Protein AF-A0A940D2N7-F1 (afdb_monomer_lite)

pLDDT: mean 84.82, std 18.67, range [30.33, 98.62]

Secondary structure (DSSP, 8-state):
-HHHHHHHHHHHHHHHHHH-S-----EE-S-S-EEEEEE--SSTTS-TTPPEEEETTTEEEEEE--BTTBPPPPEEEEEEEETT---EEEE-SS-BSBPPPB-----SSEEEEEEEEEEETT--EEEEEEEEEEEPPPSEEEE-TTS-EEEEE-SSTT--SSEEEEE------TTS--HHHHHHHHHHHHHHHHHHTT-EEEEEE-S-TTS-HHHHHHHHHHHHHHHHHHSSSSPPEEEEEETHHHHHHHHHHHHHHHTT---SEEEEEEES--

Sequence (274 aa):
MKRKFLLFFICLLSVFKSLLFSQGGWKEAENANSYQYLYIGVGNFYNPRRTVYIRLGQEQFIFHTYDQYTPTMIFLRAEIRYDGENWQVICKNGRYVATPPVTPPWTQTGQYEMDLKIWDEAGNIKVHTFPVIVIPPANKRYVDDNGNSMLLWSSEENLLDFPFILVAGFDPDIFNSSDHEFYYFVGKGLIDKIHSVGGDVLIYDYADGAIDIAENAQYVKNAVNYINSIKIGNTRIILGGVSMGGVVCRYALAEAEAQGNPLNVSHFVSLDSP

Foldseek 3Di:
DVVVVVVVVVVVVVVVVVVPPDCQAKDWDPAQADEFEAEDEDDDVRDLEPAAFEEAPRYWYKYADDDPVDPQFWFAWKWKDKQPDDTDTQHHRDTDRMTDTHDDPDRDFDWIKMKMWTATPVRDIDIRIHTYGYDHHFLTKIAGPLGKIKTKDFLDRPAFAAAEEEEEAADQCLRGCPPNRVCCVVCVVVCVVCSVVRHMYMYIDDNGSPDDLQVLLVVVLSVLVNSCVPHDDLHFYEYEYEASGLVSPVSNQVVCVVVVRGGRHDYYHYHNYD

Structure (mmCIF, N/CA/C/O backbone):
data_AF-A0A940D2N7-F1
#
_entry.id   AF-A0A940D2N7-F1
#
loop_
_atom_site.group_PDB
_atom_site.id
_atom_site.type_symbol
_atom_site.label_atom_id
_atom_site.label_alt_id
_atom_site.label_comp_id
_atom_site.label_asym_id
_atom_site.label_entity_id
_atom_site.label_seq_id
_atom_site.pdbx_PDB_ins_code
_atom_site.Cartn_x
_atom_site.Cartn_y
_atom_site.Cartn_z
_atom_site.occupancy
_atom_site.B_iso_or_equiv
_atom_site.auth_seq_id
_atom_site.auth_comp_id
_atom_site.auth_asym_id
_atom_site.auth_atom_id
_atom_site.pdbx_PDB_model_num
ATOM 1 N N . MET A 1 1 ? 24.123 15.042 45.251 1.00 46.53 1 MET A N 1
ATOM 2 C CA . MET A 1 1 ? 23.228 16.072 44.668 1.00 46.53 1 MET A CA 1
ATOM 3 C C . MET A 1 1 ? 23.162 16.059 43.133 1.00 46.53 1 MET A C 1
ATOM 5 O O . MET A 1 1 ? 22.075 16.224 42.607 1.00 46.53 1 MET A O 1
ATOM 9 N N . LYS A 1 2 ? 24.253 15.775 42.397 1.00 40.22 2 LYS A N 1
ATOM 10 C CA . LYS A 1 2 ? 24.281 15.833 40.914 1.00 40.22 2 LYS A CA 1
ATOM 11 C C . LYS A 1 2 ? 23.546 14.706 40.148 1.00 40.22 2 LYS A C 1
ATOM 13 O O . LYS A 1 2 ? 23.154 14.921 39.012 1.00 40.22 2 LYS A O 1
ATOM 18 N N . ARG A 1 3 ? 23.293 13.534 40.755 1.00 35.59 3 ARG A N 1
ATOM 19 C CA . ARG A 1 3 ? 22.588 12.407 40.089 1.00 35.59 3 ARG A CA 1
ATOM 20 C C . ARG A 1 3 ? 21.057 12.541 40.024 1.00 35.59 3 ARG A C 1
ATOM 22 O O . ARG A 1 3 ? 20.454 11.971 39.128 1.00 35.59 3 ARG A O 1
ATOM 29 N N . LYS A 1 4 ? 20.428 13.308 40.927 1.00 37.12 4 LYS A N 1
ATOM 30 C CA . LYS A 1 4 ? 18.963 13.518 40.918 1.00 37.12 4 LYS A CA 1
ATOM 31 C C . LYS A 1 4 ? 18.514 14.560 39.884 1.00 37.12 4 LYS A C 1
ATOM 33 O O . LYS A 1 4 ? 17.424 14.434 39.347 1.00 37.12 4 LYS A O 1
ATOM 38 N N . PHE A 1 5 ? 19.374 15.527 39.551 1.00 36.00 5 PHE A N 1
ATOM 39 C CA . PHE A 1 5 ? 19.105 16.519 38.501 1.00 36.00 5 PHE A CA 1
ATOM 40 C C . PHE A 1 5 ? 19.161 15.920 37.088 1.00 36.00 5 PHE A C 1
ATOM 42 O O . PHE A 1 5 ? 18.390 16.326 36.228 1.00 36.00 5 PHE A O 1
ATOM 49 N N . LEU A 1 6 ? 20.020 14.918 36.862 1.00 35.25 6 LEU A N 1
ATOM 50 C CA . LEU A 1 6 ? 20.155 14.269 35.556 1.00 35.25 6 LEU A CA 1
ATOM 51 C C . LEU A 1 6 ? 18.932 13.401 35.207 1.00 35.25 6 LEU A C 1
ATOM 53 O O . LEU A 1 6 ? 18.471 13.443 34.074 1.00 35.25 6 LEU A O 1
ATOM 57 N N . LEU A 1 7 ? 18.349 12.685 36.181 1.00 37.50 7 LEU A N 1
ATOM 58 C CA . LEU A 1 7 ? 17.100 11.936 35.962 1.00 37.50 7 LEU A CA 1
ATOM 59 C C . LEU A 1 7 ? 15.902 12.859 35.694 1.00 37.50 7 LEU A C 1
ATOM 61 O O . LEU A 1 7 ? 15.057 12.533 34.868 1.00 37.50 7 LEU A O 1
ATOM 65 N N . PHE A 1 8 ? 15.842 14.021 36.351 1.00 37.41 8 PHE A N 1
ATOM 66 C CA . PHE A 1 8 ? 14.767 14.992 36.128 1.00 37.41 8 PHE A CA 1
ATOM 67 C C . PHE A 1 8 ? 14.852 15.628 34.731 1.00 37.41 8 PHE A C 1
ATOM 69 O O . PHE A 1 8 ? 13.827 15.856 34.097 1.00 37.41 8 PHE A O 1
ATOM 76 N N . PHE A 1 9 ? 16.069 15.848 34.220 1.00 32.12 9 PHE A N 1
ATOM 77 C CA . PHE A 1 9 ? 16.296 16.360 32.864 1.00 32.12 9 PHE A CA 1
ATOM 78 C C . PHE A 1 9 ? 15.981 15.320 31.779 1.00 32.12 9 PHE A C 1
ATOM 80 O O . PHE A 1 9 ? 15.435 15.678 30.741 1.00 32.12 9 PHE A O 1
ATOM 87 N N . ILE A 1 10 ? 16.264 14.035 32.027 1.00 41.19 10 ILE A N 1
ATOM 88 C CA . ILE A 1 10 ? 15.923 12.940 31.102 1.00 41.19 10 ILE A CA 1
ATOM 89 C C . ILE A 1 10 ? 14.400 12.733 31.034 1.00 41.19 10 ILE A C 1
ATOM 91 O O . ILE A 1 10 ? 13.873 12.577 29.936 1.00 41.19 10 ILE A O 1
ATOM 95 N N . CYS A 1 11 ? 13.682 12.829 32.162 1.00 37.44 11 CYS A N 1
ATOM 96 C CA . CYS A 1 11 ? 12.213 12.819 32.160 1.00 37.44 11 CYS A CA 1
ATOM 97 C C . CYS A 1 11 ? 11.604 14.069 31.505 1.00 37.44 11 CYS A C 1
ATOM 99 O O . CYS A 1 11 ? 10.581 13.963 30.841 1.00 37.44 11 CYS A O 1
ATOM 101 N N . LEU A 1 12 ? 12.207 15.256 31.652 1.00 31.34 12 LEU A N 1
ATOM 102 C CA . LEU A 1 12 ? 11.713 16.441 30.940 1.00 31.34 12 LEU A CA 1
ATOM 103 C C . LEU A 1 12 ? 11.961 16.344 29.430 1.00 31.34 12 LEU A C 1
ATOM 105 O O . LEU A 1 12 ? 11.108 16.761 28.660 1.00 31.34 12 LEU A O 1
ATOM 109 N N . LEU A 1 13 ? 13.091 15.777 28.997 1.00 32.19 13 LEU A N 1
ATOM 110 C CA . LEU A 1 13 ? 13.399 15.565 27.579 1.00 32.19 13 LEU A CA 1
ATOM 111 C C . LEU A 1 13 ? 12.493 14.510 26.932 1.00 32.19 13 LEU A C 1
ATOM 113 O O . LEU A 1 13 ? 12.129 14.689 25.774 1.00 32.19 13 LEU A O 1
ATOM 117 N N . SER A 1 14 ? 12.087 13.456 27.650 1.00 35.62 14 SER A N 1
ATOM 118 C CA . SER A 1 14 ? 11.105 12.488 27.136 1.00 35.62 14 SER A CA 1
ATOM 119 C C . SER A 1 14 ? 9.696 13.083 27.042 1.00 35.62 14 SER A C 1
ATOM 121 O O . SER A 1 14 ? 9.011 12.848 26.051 1.00 35.62 14 SER A O 1
ATOM 123 N N . VAL A 1 15 ? 9.300 13.923 28.007 1.00 36.66 15 VAL A N 1
ATOM 124 C CA . VAL A 1 15 ? 8.023 14.662 27.983 1.00 36.66 15 VAL A CA 1
ATOM 125 C C . VAL A 1 15 ? 8.025 15.778 26.926 1.00 36.66 15 VAL A C 1
ATOM 127 O O . VAL A 1 15 ? 6.994 16.061 26.329 1.00 36.66 15 VAL A O 1
ATOM 130 N N . PHE A 1 16 ? 9.175 16.390 26.624 1.00 30.33 16 PHE A N 1
ATOM 131 C CA . PHE A 1 16 ? 9.283 17.365 25.532 1.00 30.33 16 PHE A CA 1
ATOM 132 C C . PHE A 1 16 ? 9.379 16.713 24.146 1.00 30.33 16 PHE A C 1
ATOM 134 O O . PHE A 1 16 ? 8.891 17.301 23.186 1.00 30.33 16 PHE A O 1
ATOM 141 N N . LYS A 1 17 ? 9.936 15.499 24.018 1.00 34.00 17 LYS A N 1
ATOM 142 C CA . LYS A 1 17 ? 9.901 14.739 22.755 1.00 34.00 17 LYS A CA 1
ATOM 143 C C . LYS A 1 17 ? 8.478 14.306 22.390 1.00 34.00 17 LYS A C 1
ATOM 145 O O . LYS A 1 17 ? 8.125 14.372 21.220 1.00 34.00 17 LYS A O 1
ATOM 150 N N . SER A 1 18 ? 7.645 13.953 23.373 1.00 38.72 18 SER A N 1
ATOM 151 C CA . SER A 1 18 ? 6.223 13.661 23.132 1.00 38.72 18 SER A CA 1
ATOM 152 C C . SER A 1 18 ? 5.379 14.909 22.831 1.00 38.72 18 SER A C 1
ATOM 154 O O . SER A 1 18 ? 4.322 14.785 22.224 1.00 38.72 18 SER A O 1
ATOM 156 N N . LEU A 1 19 ? 5.853 16.109 23.191 1.00 32.69 19 LEU A N 1
ATOM 157 C CA . LEU A 1 19 ? 5.220 17.399 22.868 1.00 32.69 19 LEU A CA 1
ATOM 158 C C . LEU A 1 19 ? 5.716 18.034 21.552 1.00 32.69 19 LEU A C 1
ATOM 160 O O . LEU A 1 19 ? 5.149 19.034 21.119 1.00 32.69 19 LEU A O 1
ATOM 164 N N . LEU A 1 20 ? 6.762 17.483 20.922 1.00 32.56 20 LEU A N 1
ATOM 165 C CA . LEU A 1 20 ? 7.382 18.016 19.697 1.00 32.56 20 LEU A CA 1
ATOM 166 C C . LEU A 1 20 ? 7.205 17.126 18.460 1.00 32.56 20 LEU A C 1
ATOM 168 O O . LEU A 1 20 ? 7.706 17.482 17.393 1.00 32.56 20 LEU A O 1
ATOM 172 N N . PHE A 1 21 ? 6.431 16.040 18.549 1.00 40.53 21 PHE A N 1
ATOM 173 C CA . PHE A 1 21 ? 5.753 15.549 17.354 1.00 40.53 21 PHE A CA 1
ATOM 174 C C . PHE A 1 21 ? 4.733 16.614 16.962 1.00 40.53 21 PHE A C 1
ATOM 176 O O . PHE A 1 21 ? 3.653 16.720 17.542 1.00 40.53 21 PHE A O 1
ATOM 183 N N . SER A 1 22 ? 5.134 17.459 16.011 1.00 38.91 22 SER A N 1
ATOM 184 C CA . SER A 1 22 ? 4.223 18.232 15.177 1.00 38.91 22 SER A CA 1
ATOM 185 C C . SER A 1 22 ? 2.967 17.395 14.937 1.00 38.91 22 SER A C 1
ATOM 187 O O . SER A 1 22 ? 3.084 16.239 14.529 1.00 38.91 22 SER A O 1
ATOM 189 N N . GLN A 1 23 ? 1.787 17.959 15.203 1.00 43.06 23 GLN A N 1
ATOM 190 C CA . GLN A 1 23 ? 0.507 17.423 14.740 1.00 43.06 23 GLN A CA 1
ATOM 191 C C . GLN A 1 23 ? 0.472 17.483 13.202 1.00 43.06 23 GLN A C 1
ATOM 193 O O . GLN A 1 23 ? -0.298 18.239 12.617 1.00 43.06 23 GLN A O 1
ATOM 198 N N . GLY A 1 24 ? 1.360 16.731 12.549 1.00 49.56 24 GLY A N 1
ATOM 199 C CA . GLY A 1 24 ? 1.296 16.423 11.136 1.00 49.56 24 GLY A CA 1
ATOM 200 C C . GLY A 1 24 ? 0.073 15.549 10.961 1.00 49.56 24 GLY A C 1
ATOM 201 O O . GLY A 1 24 ? 0.065 14.376 11.339 1.00 49.56 24 GLY A O 1
ATOM 202 N N . GLY A 1 25 ? -1.019 16.194 10.570 1.00 79.75 25 GLY A N 1
ATOM 203 C CA . GLY A 1 25 ? -2.325 15.575 10.515 1.00 79.75 25 GLY A CA 1
ATOM 204 C C . GLY A 1 25 ? -2.373 14.616 9.343 1.00 79.75 25 GLY A C 1
ATOM 205 O O . GLY A 1 25 ? -2.057 14.989 8.215 1.00 79.75 25 GLY A O 1
ATOM 206 N N . TRP A 1 26 ? -2.826 13.394 9.603 1.00 93.50 26 TRP A N 1
ATOM 207 C CA . TRP A 1 26 ? -3.362 12.560 8.540 1.00 93.50 26 TRP A CA 1
ATOM 208 C C . TRP A 1 26 ? -4.381 13.362 7.721 1.00 93.50 26 TRP A C 1
ATOM 210 O O . TRP A 1 26 ? -5.165 14.145 8.268 1.00 93.50 26 TRP A O 1
ATOM 220 N N . LYS A 1 27 ? -4.359 13.175 6.405 1.00 94.50 27 LYS A N 1
ATOM 221 C CA . LYS A 1 27 ? -5.265 13.832 5.461 1.00 94.50 27 LYS A CA 1
ATOM 222 C C . LYS A 1 27 ? -5.630 12.893 4.323 1.00 94.50 27 LYS A C 1
ATOM 224 O O . LYS A 1 27 ? -4.876 11.980 3.991 1.00 94.50 27 LYS A O 1
ATOM 229 N N . GLU A 1 28 ? -6.778 13.144 3.710 1.00 94.44 28 GLU A N 1
ATOM 230 C CA . GLU A 1 28 ? -7.173 12.496 2.462 1.00 94.44 28 GLU A CA 1
ATOM 231 C C . GLU A 1 28 ? -6.311 13.055 1.323 1.00 94.44 28 GLU A C 1
ATOM 233 O O . GLU A 1 28 ? -6.127 14.269 1.209 1.00 94.44 28 GLU A O 1
ATOM 238 N N . ALA A 1 29 ? -5.736 12.168 0.513 1.00 91.44 29 ALA A N 1
ATOM 239 C CA . ALA A 1 29 ? -5.029 12.545 -0.703 1.00 91.44 29 ALA A CA 1
ATOM 240 C C . ALA A 1 29 ? -6.037 12.930 -1.798 1.00 91.44 29 ALA A C 1
ATOM 242 O O . ALA A 1 29 ? -7.148 12.408 -1.833 1.00 91.44 29 ALA A O 1
ATOM 243 N N . GLU A 1 30 ? -5.640 13.806 -2.728 1.00 86.75 30 GLU A N 1
ATOM 244 C CA . GLU A 1 30 ? -6.515 14.261 -3.828 1.00 86.75 30 GLU A CA 1
ATOM 245 C C . GLU A 1 30 ? -7.059 13.111 -4.683 1.00 86.75 30 GLU A C 1
ATOM 247 O O . GLU A 1 30 ? -8.140 13.200 -5.261 1.00 86.75 30 GLU A O 1
ATOM 252 N N . ASN A 1 31 ? -6.285 12.035 -4.790 1.00 85.31 31 ASN A N 1
ATOM 253 C CA . ASN A 1 31 ? -6.672 10.807 -5.452 1.00 85.31 31 ASN A CA 1
ATOM 254 C C . ASN A 1 31 ? -5.957 9.622 -4.797 1.00 85.31 31 ASN A C 1
ATOM 256 O O . ASN A 1 31 ? -5.004 9.775 -4.027 1.00 85.31 31 ASN A O 1
ATOM 260 N N . ALA A 1 32 ? -6.421 8.423 -5.134 1.00 85.00 32 ALA A N 1
ATOM 261 C CA . ALA A 1 32 ? -5.792 7.189 -4.697 1.00 85.00 32 ALA A CA 1
ATOM 262 C C . ALA A 1 32 ? -4.609 6.768 -5.587 1.00 85.00 32 ALA A C 1
ATOM 264 O O . ALA A 1 32 ? -4.040 5.704 -5.345 1.00 85.00 32 ALA A O 1
ATOM 265 N N . ASN A 1 33 ? -4.228 7.561 -6.596 1.00 85.38 33 ASN A N 1
ATOM 266 C CA . ASN A 1 33 ? -3.212 7.144 -7.551 1.00 85.38 33 ASN A CA 1
ATOM 267 C C . ASN A 1 33 ? -1.817 7.146 -6.918 1.00 85.38 33 ASN A C 1
ATOM 269 O O . ASN A 1 33 ? -1.492 7.991 -6.078 1.00 85.38 33 ASN A O 1
ATOM 273 N N . SER A 1 34 ? -0.976 6.210 -7.346 1.00 84.06 34 SER A N 1
ATOM 274 C CA . SER A 1 34 ? 0.416 6.113 -6.908 1.00 84.06 34 SER A CA 1
ATOM 275 C C . SER A 1 34 ? 1.345 5.675 -8.038 1.00 84.06 34 SER A C 1
ATOM 277 O O . SER A 1 34 ? 0.923 5.238 -9.112 1.00 84.06 34 SER A O 1
ATOM 279 N N . TYR A 1 35 ? 2.643 5.829 -7.791 1.00 85.69 35 TYR A N 1
ATOM 280 C CA . TYR A 1 35 ? 3.683 5.261 -8.634 1.00 85.69 35 TYR A CA 1
ATOM 281 C C . TYR A 1 35 ? 4.156 3.950 -8.020 1.00 85.69 35 TYR A C 1
ATOM 283 O O . TYR A 1 35 ? 4.497 3.920 -6.839 1.00 85.69 35 TYR A O 1
ATOM 291 N N . GLN A 1 36 ? 4.221 2.904 -8.837 1.00 84.88 36 GLN A N 1
ATOM 292 C CA . GLN A 1 36 ? 4.921 1.670 -8.509 1.00 84.88 36 GLN A CA 1
ATOM 293 C C . GLN A 1 36 ? 6.341 1.769 -9.044 1.00 84.88 36 GLN A C 1
ATOM 295 O O . GLN A 1 36 ? 6.571 1.772 -10.260 1.00 84.88 36 GLN A O 1
ATOM 300 N N . TYR A 1 37 ? 7.292 1.875 -8.125 1.00 83.25 37 TYR A N 1
ATOM 301 C CA . TYR A 1 37 ? 8.705 1.874 -8.460 1.00 83.25 37 TYR A CA 1
ATOM 302 C C . TYR A 1 37 ? 9.192 0.431 -8.537 1.00 83.25 37 TYR A C 1
ATOM 304 O O . TYR A 1 37 ? 9.112 -0.317 -7.570 1.00 83.25 37 TYR A O 1
ATOM 312 N N . LEU A 1 38 ? 9.677 0.040 -9.713 1.00 83.88 38 LEU A N 1
ATOM 313 C CA . LEU A 1 38 ? 10.166 -1.305 -9.990 1.00 83.88 38 LEU A CA 1
ATOM 314 C C . LEU A 1 38 ? 11.671 -1.250 -10.192 1.00 83.88 38 LEU A C 1
ATOM 316 O O . LEU A 1 38 ? 12.164 -0.749 -11.208 1.00 83.88 38 LEU A O 1
ATOM 320 N N . TYR A 1 39 ? 12.406 -1.756 -9.211 1.00 80.19 39 TYR A N 1
ATOM 321 C CA . TYR A 1 39 ? 13.852 -1.630 -9.201 1.00 80.19 39 TYR A CA 1
ATOM 322 C C . TYR A 1 39 ? 14.501 -2.751 -10.019 1.00 80.19 39 TYR A C 1
ATOM 324 O O . TYR A 1 39 ? 14.236 -3.939 -9.834 1.00 80.19 39 TYR A O 1
ATOM 332 N N . ILE A 1 40 ? 15.355 -2.358 -10.963 1.00 77.62 40 ILE A N 1
ATOM 333 C CA . ILE A 1 40 ? 15.968 -3.207 -11.986 1.00 77.62 40 ILE A CA 1
ATOM 334 C C . ILE A 1 40 ? 17.488 -3.023 -11.999 1.00 77.62 40 ILE A C 1
ATOM 336 O O . ILE A 1 40 ? 17.999 -1.960 -12.331 1.00 77.62 40 ILE A O 1
ATOM 340 N N . GLY A 1 41 ? 18.264 -4.065 -11.716 1.00 66.69 41 GLY A N 1
ATOM 341 C CA . GLY A 1 41 ? 19.721 -3.922 -11.706 1.00 66.69 41 GLY A CA 1
ATOM 342 C C . GLY A 1 41 ? 20.492 -5.217 -11.882 1.00 66.69 41 GLY A C 1
ATOM 343 O O . GLY A 1 41 ? 20.034 -6.167 -12.519 1.00 66.69 41 GLY A O 1
ATOM 344 N N . VAL A 1 42 ? 21.738 -5.211 -11.406 1.00 52.69 42 VAL A N 1
ATOM 345 C CA . VAL A 1 42 ? 22.709 -6.296 -11.595 1.00 52.69 42 VAL A CA 1
ATOM 346 C C . VAL A 1 42 ? 23.001 -6.944 -10.241 1.00 52.69 42 VAL A C 1
ATOM 348 O O . VAL A 1 42 ? 23.510 -6.276 -9.349 1.00 52.69 42 VAL A O 1
ATOM 351 N N . GLY A 1 43 ? 22.704 -8.239 -10.084 1.00 51.31 43 GLY A N 1
ATOM 352 C CA . GLY A 1 43 ? 23.015 -9.013 -8.872 1.00 51.31 43 GLY A CA 1
ATOM 353 C C . GLY A 1 43 ? 21.831 -9.802 -8.296 1.00 51.31 43 GLY A C 1
ATOM 354 O O . GLY A 1 43 ? 20.704 -9.666 -8.757 1.00 51.31 43 GLY A O 1
ATOM 355 N N . ASN A 1 44 ? 22.107 -10.627 -7.276 1.00 41.38 44 ASN A N 1
ATOM 356 C CA . ASN A 1 44 ? 21.146 -11.542 -6.629 1.00 41.38 44 ASN A CA 1
ATOM 357 C C . ASN A 1 44 ? 20.113 -10.856 -5.708 1.00 41.38 44 ASN A C 1
ATOM 359 O O . ASN A 1 44 ? 19.202 -11.530 -5.237 1.00 41.38 44 ASN A O 1
ATOM 363 N N . PHE A 1 45 ? 20.259 -9.556 -5.421 1.00 47.00 45 PHE A N 1
ATOM 364 C CA . PHE A 1 45 ? 19.297 -8.785 -4.613 1.00 47.00 45 PHE A CA 1
ATOM 365 C C . PHE A 1 45 ? 18.090 -8.309 -5.424 1.00 47.00 45 PHE A C 1
ATOM 367 O O . PHE A 1 45 ? 17.048 -7.988 -4.865 1.00 47.00 45 PHE A O 1
ATOM 374 N N . TYR A 1 46 ? 18.199 -8.352 -6.750 1.00 56.34 46 TYR A N 1
ATOM 375 C CA . TYR A 1 46 ? 17.067 -8.200 -7.642 1.00 56.34 46 TYR A CA 1
ATOM 376 C C . TYR A 1 46 ? 16.432 -9.572 -7.800 1.00 56.34 46 TYR A C 1
ATOM 378 O O . TYR A 1 46 ? 17.052 -10.478 -8.354 1.00 56.34 46 TYR A O 1
ATOM 386 N N . ASN A 1 47 ? 15.209 -9.743 -7.304 1.00 53.25 47 ASN A N 1
ATOM 387 C CA . ASN A 1 47 ? 14.425 -10.931 -7.602 1.00 53.25 47 ASN A CA 1
ATOM 388 C C . ASN A 1 47 ? 13.572 -10.641 -8.849 1.00 53.25 47 ASN A C 1
ATOM 390 O O . ASN A 1 47 ? 12.470 -10.111 -8.705 1.00 53.25 47 ASN A O 1
ATOM 394 N N . PRO A 1 48 ? 14.019 -11.004 -10.070 1.00 48.84 48 PRO A N 1
ATOM 395 C CA . PRO A 1 48 ? 13.259 -10.818 -11.309 1.00 48.84 48 PRO A CA 1
ATOM 396 C C . PRO A 1 48 ? 12.019 -11.730 -11.389 1.00 48.84 48 PRO A C 1
ATOM 398 O O . PRO A 1 48 ? 11.559 -12.042 -12.476 1.00 48.84 48 PRO A O 1
ATOM 401 N N . ARG A 1 49 ? 11.524 -12.244 -10.258 1.00 51.94 49 ARG A N 1
ATOM 402 C CA . ARG A 1 49 ? 10.282 -13.011 -10.124 1.00 51.94 49 ARG A CA 1
ATOM 403 C C . ARG A 1 49 ? 9.429 -12.539 -8.944 1.00 51.94 49 ARG A C 1
ATOM 405 O O . ARG A 1 49 ? 8.509 -13.257 -8.557 1.00 51.94 49 ARG A O 1
ATOM 412 N N . ARG A 1 50 ? 9.721 -11.378 -8.337 1.00 71.56 50 ARG A N 1
ATOM 413 C CA . ARG A 1 50 ? 8.806 -10.793 -7.347 1.00 71.56 50 ARG A CA 1
ATOM 414 C C . ARG A 1 50 ? 7.541 -10.373 -8.093 1.00 71.56 50 ARG A C 1
ATOM 416 O O . ARG A 1 50 ? 7.607 -9.614 -9.057 1.00 71.56 50 ARG A O 1
ATOM 423 N N . THR A 1 51 ? 6.417 -10.940 -7.679 1.00 85.00 51 THR A N 1
ATOM 424 C CA . THR A 1 51 ? 5.101 -10.557 -8.176 1.00 85.00 51 THR A CA 1
ATOM 425 C C . THR A 1 51 ? 4.847 -9.093 -7.839 1.00 85.00 51 THR A C 1
ATOM 427 O O . THR A 1 51 ? 5.025 -8.696 -6.688 1.00 85.00 51 THR A O 1
ATOM 430 N N . VAL A 1 52 ? 4.432 -8.313 -8.830 1.00 88.50 52 VAL A N 1
ATOM 431 C CA . VAL A 1 52 ? 4.023 -6.917 -8.668 1.00 88.50 52 VAL A CA 1
ATOM 432 C C . VAL A 1 52 ? 2.523 -6.892 -8.404 1.00 88.50 52 VAL A C 1
ATOM 434 O O . VAL A 1 52 ? 1.762 -7.514 -9.146 1.00 88.50 52 VAL A O 1
ATOM 437 N N . TYR A 1 53 ? 2.090 -6.184 -7.368 1.00 90.81 53 TYR A N 1
ATOM 438 C CA . TYR A 1 53 ? 0.673 -6.023 -7.050 1.00 90.81 53 TYR A CA 1
ATOM 439 C C . TYR A 1 53 ? 0.266 -4.594 -7.371 1.00 90.81 53 TYR A C 1
ATOM 441 O O . TYR A 1 53 ? 0.925 -3.668 -6.914 1.00 90.81 53 TYR A O 1
ATOM 449 N N . ILE A 1 54 ? -0.789 -4.423 -8.167 1.00 93.19 54 ILE A N 1
ATOM 450 C CA . ILE A 1 54 ? -1.268 -3.098 -8.556 1.00 93.19 54 ILE A CA 1
ATOM 451 C C . ILE A 1 54 ? -2.774 -2.950 -8.429 1.00 93.19 54 ILE A C 1
ATOM 453 O O . ILE A 1 54 ? -3.530 -3.902 -8.645 1.00 93.19 54 ILE A O 1
ATOM 457 N N . ARG A 1 55 ? -3.232 -1.727 -8.180 1.00 94.56 55 ARG A N 1
ATOM 458 C CA . ARG A 1 55 ? -4.645 -1.345 -8.263 1.00 94.56 55 ARG A CA 1
ATOM 459 C C . ARG A 1 55 ? -5.042 -0.974 -9.682 1.00 94.56 55 ARG A C 1
ATOM 461 O O . ARG A 1 55 ? -4.416 -0.140 -10.342 1.00 94.56 55 ARG A O 1
ATOM 468 N N . LEU A 1 56 ? -6.140 -1.573 -10.138 1.00 96.19 56 LEU A N 1
ATOM 469 C CA . LEU A 1 56 ? -6.695 -1.347 -11.467 1.00 96.19 56 LEU A CA 1
ATOM 470 C C . LEU A 1 56 ? -6.941 0.149 -11.722 1.00 96.19 56 LEU A C 1
ATOM 472 O O . LEU A 1 56 ? -7.742 0.782 -11.038 1.00 96.19 56 LEU A O 1
ATOM 476 N N . GLY A 1 57 ? -6.264 0.704 -12.731 1.00 94.38 57 GLY A N 1
ATOM 477 C CA . GLY A 1 57 ? -6.447 2.089 -13.174 1.00 94.38 57 GLY A CA 1
ATOM 478 C C . GLY A 1 57 ? -5.930 3.173 -12.219 1.00 94.38 57 GLY A C 1
ATOM 479 O O . GLY A 1 57 ? -6.155 4.349 -12.493 1.00 94.38 57 GLY A O 1
ATOM 480 N N . GLN A 1 58 ? -5.248 2.810 -11.127 1.00 93.06 58 GLN A N 1
ATOM 481 C CA . GLN A 1 58 ? -4.762 3.761 -10.116 1.00 93.06 58 GLN A CA 1
ATOM 482 C C . GLN A 1 58 ? -3.235 3.850 -10.047 1.00 93.06 58 GLN A C 1
ATOM 484 O O . GLN A 1 58 ? -2.700 4.590 -9.227 1.00 93.06 58 GLN A O 1
ATOM 489 N N . GLU A 1 59 ? -2.507 3.125 -10.892 1.00 90.75 59 GLU A N 1
ATOM 490 C CA . GLU A 1 59 ? -1.055 3.026 -10.761 1.00 90.75 59 GLU A CA 1
ATOM 491 C C . GLU A 1 59 ? -0.323 3.247 -12.073 1.00 90.75 59 GLU A C 1
ATOM 493 O O . GLU A 1 59 ? -0.828 2.949 -13.157 1.00 90.75 59 GLU A O 1
ATOM 498 N N . GLN A 1 60 ? 0.887 3.788 -11.958 1.00 91.38 60 GLN A N 1
ATOM 499 C CA . GLN A 1 60 ? 1.833 3.923 -13.059 1.00 91.38 60 GLN A CA 1
ATOM 500 C C . GLN A 1 60 ? 3.164 3.284 -12.679 1.00 91.38 60 GLN A C 1
ATOM 502 O O . GLN A 1 60 ? 3.641 3.455 -11.558 1.00 91.38 60 GLN A O 1
ATOM 507 N N . PHE A 1 61 ? 3.790 2.595 -13.627 1.00 90.94 61 PHE A N 1
ATOM 508 C CA . PHE A 1 61 ? 5.097 1.982 -13.433 1.00 90.94 61 PHE A CA 1
ATOM 509 C C . PHE A 1 61 ? 6.226 2.973 -13.695 1.00 90.94 61 PHE A C 1
ATOM 511 O O . PHE A 1 61 ? 6.225 3.681 -14.707 1.00 90.94 61 PHE A O 1
ATOM 518 N N . ILE A 1 62 ? 7.225 2.967 -12.818 1.00 90.38 62 ILE A N 1
ATOM 519 C CA . ILE A 1 62 ? 8.516 3.621 -13.023 1.00 90.38 62 ILE A CA 1
ATOM 520 C C . ILE A 1 62 ? 9.599 2.569 -12.805 1.00 90.38 62 ILE A C 1
ATOM 522 O O . ILE A 1 62 ? 9.779 2.081 -11.693 1.00 90.38 62 ILE A O 1
ATOM 526 N N . PHE A 1 63 ? 10.348 2.230 -13.853 1.00 88.19 63 PHE A N 1
ATOM 527 C CA . PHE A 1 63 ? 11.453 1.279 -13.731 1.00 88.19 63 PHE A CA 1
ATOM 528 C C . PHE A 1 63 ? 12.730 2.024 -13.383 1.00 88.19 63 PHE A C 1
ATOM 530 O O . PHE A 1 63 ? 13.126 2.920 -14.131 1.00 88.19 63 PHE A O 1
ATOM 537 N N . HIS A 1 64 ? 13.367 1.658 -12.274 1.00 86.19 64 HIS A N 1
ATOM 538 C CA . HIS A 1 64 ? 14.482 2.400 -11.689 1.00 86.19 64 HIS A CA 1
ATOM 539 C C . HIS A 1 64 ? 15.729 1.528 -11.542 1.00 86.19 64 HIS A C 1
ATOM 541 O O . HIS A 1 64 ? 15.636 0.400 -11.079 1.00 86.19 64 HIS A O 1
ATOM 547 N N . THR A 1 65 ? 16.911 2.029 -11.901 1.00 79.75 65 THR A N 1
ATOM 548 C CA . THR A 1 65 ? 18.165 1.249 -11.854 1.00 79.75 65 THR A CA 1
ATOM 549 C C . THR A 1 65 ? 19.100 1.571 -10.695 1.00 79.75 65 THR A C 1
ATOM 551 O O . THR A 1 65 ? 20.151 0.944 -10.560 1.00 79.75 65 THR A O 1
ATOM 554 N N . TYR A 1 66 ? 18.766 2.572 -9.885 1.00 69.44 66 TYR A N 1
ATOM 555 C CA . TYR A 1 66 ? 19.456 2.834 -8.620 1.00 69.44 66 TYR A CA 1
ATOM 556 C C . TYR A 1 66 ? 18.891 1.950 -7.525 1.00 69.44 66 TYR A C 1
ATOM 558 O O . TYR A 1 66 ? 17.702 2.039 -7.256 1.00 69.44 66 TYR A O 1
ATOM 566 N N . ASP A 1 67 ? 19.759 1.233 -6.839 1.00 60.22 67 ASP A N 1
ATOM 567 C CA . ASP A 1 67 ? 19.509 0.620 -5.541 1.00 60.22 67 ASP A CA 1
ATOM 568 C C . ASP A 1 67 ? 20.631 1.105 -4.619 1.00 60.22 67 ASP A C 1
ATOM 570 O O . ASP A 1 67 ? 21.781 1.225 -5.040 1.00 60.22 67 ASP A O 1
ATOM 574 N N . GLN A 1 68 ? 20.315 1.398 -3.361 1.00 56.03 68 GLN A N 1
ATOM 575 C CA . GLN A 1 68 ? 21.300 1.852 -2.380 1.00 56.03 68 GLN A CA 1
ATOM 576 C C . GLN A 1 68 ? 22.449 0.851 -2.145 1.00 56.03 68 GLN A C 1
ATOM 578 O O . GLN A 1 68 ? 23.496 1.234 -1.619 1.00 56.03 68 GLN A O 1
ATOM 583 N N . TYR A 1 69 ? 22.279 -0.415 -2.543 1.00 58.31 69 TYR A N 1
ATOM 584 C CA . TYR A 1 69 ? 23.275 -1.474 -2.380 1.00 58.31 69 TYR A CA 1
ATOM 585 C C . TYR A 1 69 ? 24.076 -1.801 -3.647 1.00 58.31 69 TYR A C 1
ATOM 587 O O . TYR A 1 69 ? 25.085 -2.507 -3.554 1.00 58.31 69 TYR A O 1
ATOM 595 N N . THR A 1 70 ? 23.676 -1.307 -4.825 1.00 60.69 70 THR A N 1
ATOM 596 C CA . THR A 1 70 ? 24.339 -1.638 -6.096 1.00 60.69 70 THR A CA 1
ATOM 597 C C . THR A 1 70 ? 24.650 -0.396 -6.940 1.00 60.69 70 THR A C 1
ATOM 599 O O . THR A 1 70 ? 23.926 0.594 -6.890 1.00 60.69 70 THR A O 1
ATOM 602 N N . PRO A 1 71 ? 25.747 -0.392 -7.726 1.00 64.56 71 PRO A N 1
ATOM 603 C CA . PRO A 1 71 ? 26.061 0.745 -8.586 1.00 64.56 71 PRO A CA 1
ATOM 604 C C . PRO A 1 71 ? 24.927 1.026 -9.576 1.00 64.56 71 PRO A C 1
ATOM 606 O O . PRO A 1 71 ? 24.510 0.122 -10.304 1.00 64.56 71 PRO A O 1
ATOM 609 N N . THR A 1 72 ? 24.478 2.283 -9.645 1.00 70.06 72 THR A N 1
ATOM 610 C CA . THR A 1 72 ? 23.465 2.726 -10.609 1.00 70.06 72 THR A CA 1
ATOM 611 C C . THR A 1 72 ? 23.867 2.335 -12.024 1.00 70.06 72 THR A C 1
ATOM 613 O O . THR A 1 72 ? 24.919 2.746 -12.521 1.00 70.06 72 THR A O 1
ATOM 616 N N . MET A 1 73 ? 23.006 1.584 -12.702 1.00 77.62 73 MET A N 1
ATOM 617 C CA . MET A 1 73 ? 23.199 1.255 -14.110 1.00 77.62 73 MET A CA 1
ATOM 618 C C . MET A 1 73 ? 22.517 2.302 -14.990 1.00 77.62 73 MET A C 1
ATOM 620 O O . MET A 1 73 ? 21.343 2.601 -14.802 1.00 77.62 73 MET A O 1
ATOM 624 N N . ILE A 1 74 ? 23.214 2.827 -15.993 1.00 85.31 74 ILE A N 1
ATOM 625 C CA . ILE A 1 74 ? 22.594 3.690 -17.002 1.00 85.31 74 ILE A CA 1
ATOM 626 C C . ILE A 1 74 ? 22.093 2.818 -18.151 1.00 85.31 74 ILE A C 1
ATOM 628 O O . ILE A 1 74 ? 22.833 1.984 -18.678 1.00 85.31 74 ILE A O 1
ATOM 632 N N . PHE A 1 75 ? 20.842 3.028 -18.555 1.00 87.88 75 PHE A N 1
ATOM 633 C CA . PHE A 1 75 ? 20.280 2.422 -19.757 1.00 87.88 75 PHE A CA 1
ATOM 634 C C . PHE A 1 75 ? 19.995 3.478 -20.823 1.00 87.88 75 PHE A C 1
ATOM 636 O O . PHE A 1 75 ? 19.653 4.624 -20.529 1.00 87.88 75 PHE A O 1
ATOM 643 N N . LEU A 1 76 ? 20.172 3.089 -22.084 1.00 91.75 76 LEU A N 1
ATOM 644 C CA . LEU A 1 76 ? 20.036 3.965 -23.247 1.00 91.75 76 LEU A CA 1
ATOM 645 C C . LEU A 1 76 ? 18.669 3.852 -23.929 1.00 91.75 76 LEU A C 1
ATOM 647 O O . LEU A 1 76 ? 18.221 4.749 -24.654 1.00 91.75 76 LEU A O 1
ATOM 651 N N . ARG A 1 77 ? 18.011 2.713 -23.711 1.00 93.44 77 ARG A N 1
ATOM 652 C CA . ARG A 1 77 ? 16.712 2.367 -24.276 1.00 93.44 77 ARG A CA 1
ATOM 653 C C . ARG A 1 77 ? 15.989 1.422 -23.333 1.00 93.44 77 ARG A C 1
ATOM 655 O O . ARG A 1 77 ? 16.620 0.543 -22.748 1.00 93.44 77 ARG A O 1
ATOM 662 N N . ALA A 1 78 ? 14.676 1.582 -23.251 1.00 93.88 78 ALA A N 1
ATOM 663 C CA . ALA A 1 78 ? 13.793 0.632 -22.603 1.00 93.88 78 ALA A CA 1
ATOM 664 C C . ALA A 1 78 ? 12.560 0.380 -23.479 1.00 93.88 78 ALA A C 1
ATOM 666 O O . ALA A 1 78 ? 11.996 1.302 -24.082 1.00 93.88 78 ALA A O 1
ATOM 667 N N . GLU A 1 79 ? 12.167 -0.883 -23.560 1.00 96.25 79 GLU A N 1
ATOM 668 C CA . GLU A 1 79 ? 10.933 -1.354 -24.172 1.00 96.25 79 GLU A CA 1
ATOM 669 C C . GLU A 1 79 ? 10.138 -2.156 -23.151 1.00 96.25 79 GLU A C 1
ATOM 671 O O . GLU A 1 79 ? 10.717 -2.864 -22.329 1.00 96.25 79 GLU A O 1
ATOM 676 N N . ILE A 1 80 ? 8.819 -2.080 -23.249 1.00 95.94 80 ILE A N 1
ATOM 677 C CA . ILE A 1 80 ? 7.889 -2.839 -22.422 1.00 95.94 80 ILE A CA 1
ATOM 678 C C . ILE A 1 80 ? 6.984 -3.694 -23.300 1.00 95.94 80 ILE A C 1
ATOM 680 O O . ILE A 1 80 ? 6.694 -3.334 -24.442 1.00 95.94 80 ILE A O 1
ATOM 684 N N . ARG A 1 81 ? 6.539 -4.824 -22.776 1.00 95.94 81 ARG A N 1
ATOM 685 C CA . ARG A 1 81 ? 5.521 -5.676 -23.381 1.00 95.94 81 ARG A CA 1
ATOM 686 C C . ARG A 1 81 ? 4.607 -6.187 -22.278 1.00 95.94 81 ARG A C 1
ATOM 688 O O . ARG A 1 81 ? 5.077 -6.465 -21.183 1.00 95.94 81 ARG A O 1
ATOM 695 N N . TYR A 1 82 ? 3.332 -6.346 -22.593 1.00 96.31 82 TYR A N 1
ATOM 696 C CA . TYR A 1 82 ? 2.338 -6.916 -21.691 1.00 96.31 82 TYR A CA 1
ATOM 697 C C . TYR A 1 82 ? 1.794 -8.200 -22.306 1.00 96.31 82 TYR A C 1
ATOM 699 O O . TYR A 1 82 ? 1.625 -8.251 -23.523 1.00 96.31 82 TYR A O 1
ATOM 707 N N . ASP A 1 83 ? 1.598 -9.236 -21.494 1.00 94.88 83 ASP A N 1
ATOM 708 C CA . ASP A 1 83 ? 0.927 -10.493 -21.859 1.00 94.88 83 ASP A CA 1
ATOM 709 C C . ASP A 1 83 ? 1.410 -11.122 -23.182 1.00 94.88 83 ASP A C 1
ATOM 711 O O . ASP A 1 83 ? 0.642 -11.667 -23.974 1.00 94.88 83 ASP A O 1
ATOM 715 N N . GLY A 1 84 ? 2.716 -11.026 -23.452 1.00 91.50 84 GLY A N 1
ATOM 716 C CA . GLY A 1 84 ? 3.326 -11.582 -24.660 1.00 91.50 84 GLY A CA 1
ATOM 717 C C . GLY A 1 84 ? 3.034 -10.828 -25.967 1.00 91.50 84 GLY A C 1
ATOM 718 O O . GLY A 1 84 ? 3.458 -11.306 -27.021 1.00 91.50 84 GLY A O 1
ATOM 719 N N . GLU A 1 85 ? 2.401 -9.650 -25.919 1.00 94.31 85 GLU A N 1
ATOM 720 C CA . GLU A 1 85 ? 2.056 -8.827 -27.088 1.00 94.31 85 GLU A CA 1
ATOM 721 C C . GLU A 1 85 ? 3.276 -8.158 -27.779 1.00 94.31 85 GLU A C 1
ATOM 723 O O . GLU A 1 85 ? 4.409 -8.641 -27.760 1.00 94.31 85 GLU A O 1
ATOM 728 N N . ASN A 1 86 ? 3.075 -7.033 -28.468 1.00 95.88 86 ASN A N 1
ATOM 729 C CA . ASN A 1 86 ? 4.154 -6.315 -29.138 1.00 95.88 86 ASN A CA 1
ATOM 730 C C . ASN A 1 86 ? 4.966 -5.462 -28.158 1.00 95.88 86 ASN A C 1
ATOM 732 O O . ASN A 1 86 ? 4.423 -4.838 -27.249 1.00 95.88 86 ASN A O 1
ATOM 736 N N . TRP A 1 87 ? 6.275 -5.374 -28.405 1.00 97.38 87 TRP A N 1
ATOM 737 C CA . TRP A 1 87 ? 7.155 -4.458 -27.683 1.00 97.38 87 TRP A CA 1
ATOM 738 C C . TRP A 1 87 ? 6.820 -2.998 -28.004 1.00 97.38 87 TRP A C 1
ATOM 740 O O . TRP A 1 87 ? 6.731 -2.603 -29.168 1.00 97.38 87 TRP A O 1
ATOM 750 N N . GLN A 1 88 ? 6.706 -2.188 -26.960 1.00 96.62 88 GLN A N 1
ATOM 751 C CA . GLN A 1 88 ? 6.446 -0.758 -27.007 1.00 96.62 88 GLN A CA 1
ATOM 752 C C . GLN A 1 88 ? 7.672 -0.011 -26.483 1.00 96.62 88 GLN A C 1
ATOM 754 O O . GLN A 1 88 ? 8.203 -0.329 -25.421 1.00 96.62 88 GLN A O 1
ATOM 759 N N . VAL A 1 89 ? 8.148 0.991 -27.221 1.00 96.25 89 VAL A N 1
ATOM 760 C CA . VAL A 1 89 ? 9.304 1.791 -26.793 1.00 96.25 89 VAL A CA 1
ATOM 761 C C . VAL A 1 89 ? 8.856 2.823 -25.761 1.00 96.25 89 VAL A C 1
ATOM 763 O O . VAL A 1 89 ? 8.066 3.702 -26.094 1.00 96.25 89 VAL A O 1
ATOM 766 N N . ILE A 1 90 ? 9.416 2.761 -24.552 1.00 95.06 90 ILE A N 1
ATOM 767 C CA . ILE A 1 90 ? 9.130 3.713 -23.463 1.00 95.06 90 ILE A CA 1
ATOM 768 C C . ILE A 1 90 ? 10.259 4.731 -23.257 1.00 95.06 90 ILE A C 1
ATOM 770 O O . ILE A 1 90 ? 10.010 5.861 -22.845 1.00 95.06 90 ILE A O 1
ATOM 774 N N . CYS A 1 91 ? 11.504 4.378 -23.596 1.00 92.31 91 CYS A N 1
ATOM 775 C CA . CYS A 1 91 ? 12.658 5.285 -23.565 1.00 92.31 91 CYS A CA 1
ATOM 776 C C . CYS A 1 91 ? 13.580 4.998 -24.753 1.00 92.31 91 CYS A C 1
ATOM 778 O O . CYS A 1 91 ? 13.838 3.832 -25.056 1.00 92.31 91 CYS A O 1
ATOM 780 N N . LYS A 1 92 ? 14.113 6.032 -25.412 1.00 92.44 92 LYS A N 1
ATOM 781 C CA . LYS A 1 92 ? 15.111 5.896 -26.489 1.00 92.44 92 LYS A CA 1
ATOM 782 C C . LYS A 1 92 ? 15.979 7.147 -26.602 1.00 92.44 92 LYS A C 1
ATOM 784 O O . LYS A 1 92 ? 15.491 8.244 -26.351 1.00 92.44 92 LYS A O 1
ATOM 789 N N . ASN A 1 93 ? 17.208 6.981 -27.092 1.00 83.56 93 ASN A N 1
ATOM 790 C CA . ASN A 1 93 ? 18.125 8.072 -27.449 1.00 83.56 93 ASN A CA 1
ATOM 791 C C . ASN A 1 93 ? 18.478 9.010 -26.272 1.00 83.56 93 ASN A C 1
ATOM 793 O O . ASN A 1 93 ? 18.548 10.224 -26.452 1.00 83.56 93 ASN A O 1
ATOM 797 N N . GLY A 1 94 ? 18.705 8.458 -25.077 1.00 86.94 94 GLY A N 1
ATOM 798 C CA . GLY A 1 94 ? 19.090 9.216 -23.879 1.00 86.94 94 GLY A CA 1
ATOM 799 C C . GLY A 1 94 ? 19.890 8.362 -22.897 1.00 86.94 94 GLY A C 1
ATOM 800 O O . GLY A 1 94 ? 20.144 7.200 -23.179 1.00 86.94 94 GLY A O 1
ATOM 801 N N . ARG A 1 95 ? 20.295 8.932 -21.757 1.00 90.75 95 ARG A N 1
ATOM 802 C CA . ARG A 1 95 ? 20.905 8.204 -20.630 1.00 90.75 95 ARG A CA 1
ATOM 803 C C . ARG A 1 95 ? 19.917 8.236 -19.471 1.00 90.75 95 ARG A C 1
ATOM 805 O O . ARG A 1 95 ? 19.621 9.317 -18.969 1.00 90.75 95 ARG A O 1
ATOM 812 N N . TYR A 1 96 ? 19.399 7.080 -19.078 1.00 89.81 96 TYR A N 1
ATOM 813 C CA . TYR A 1 96 ? 18.325 6.965 -18.098 1.00 89.81 96 TYR A CA 1
ATOM 814 C C . TYR A 1 96 ? 18.776 6.173 -16.873 1.00 89.81 96 TYR A C 1
ATOM 816 O O . TYR A 1 96 ? 19.504 5.187 -16.988 1.00 89.81 96 TYR A O 1
ATOM 824 N N . VAL A 1 97 ? 18.303 6.617 -15.711 1.00 87.44 97 VAL A N 1
ATOM 825 C CA . VAL A 1 97 ? 18.308 5.854 -14.449 1.00 87.44 97 VAL A CA 1
ATOM 826 C C . VAL A 1 97 ? 16.891 5.459 -14.024 1.00 87.44 97 VAL A C 1
ATOM 828 O O . VAL A 1 97 ? 16.712 4.591 -13.179 1.00 87.44 97 VAL A O 1
ATOM 831 N N . ALA A 1 98 ? 15.885 6.080 -14.645 1.00 89.38 98 ALA A N 1
ATOM 832 C CA . ALA A 1 98 ? 14.472 5.821 -14.447 1.00 89.38 98 ALA A CA 1
ATOM 833 C C . ALA A 1 98 ? 13.719 6.008 -15.769 1.00 89.38 98 ALA A C 1
ATOM 835 O O . ALA A 1 98 ? 14.104 6.853 -16.587 1.00 89.38 98 ALA A O 1
ATOM 836 N N . THR A 1 99 ? 12.645 5.254 -15.983 1.00 91.88 99 THR A N 1
ATOM 837 C CA . THR A 1 99 ? 11.716 5.509 -17.094 1.00 91.88 99 THR A CA 1
ATOM 838 C C . THR A 1 99 ? 10.770 6.664 -16.745 1.00 91.88 99 THR A C 1
ATOM 840 O O . THR A 1 99 ? 10.501 6.898 -15.566 1.00 91.88 99 THR A O 1
ATOM 843 N N . PRO A 1 100 ? 10.189 7.371 -17.731 1.00 92.69 100 PRO A N 1
ATOM 844 C CA . PRO A 1 100 ? 8.948 8.103 -17.504 1.00 92.69 100 PRO A CA 1
ATOM 845 C C . PRO A 1 100 ? 7.856 7.161 -16.961 1.00 92.69 100 PRO A C 1
ATOM 847 O O . PRO A 1 100 ? 7.938 5.952 -17.213 1.00 92.69 100 PRO A O 1
ATOM 850 N N . PRO A 1 101 ? 6.831 7.688 -16.267 1.00 93.12 101 PRO A N 1
ATOM 851 C CA . PRO A 1 101 ? 5.695 6.886 -15.833 1.00 93.12 101 PRO A CA 1
ATOM 852 C C . PRO A 1 101 ? 5.011 6.190 -17.013 1.00 93.12 101 PRO A C 1
ATOM 854 O O . PRO A 1 101 ? 4.707 6.826 -18.027 1.00 93.12 101 PRO A O 1
ATOM 857 N N . VAL A 1 102 ? 4.756 4.891 -16.872 1.00 93.81 102 VAL A N 1
ATOM 858 C CA . VAL A 1 102 ? 4.064 4.070 -17.870 1.00 93.81 102 VAL A CA 1
ATOM 859 C C . VAL A 1 102 ? 2.734 3.603 -17.299 1.00 93.81 102 VAL A C 1
ATOM 861 O O . VAL A 1 102 ? 2.684 3.028 -16.214 1.00 93.81 102 VAL A O 1
ATOM 864 N N . THR A 1 103 ? 1.648 3.839 -18.031 1.00 94.31 103 THR A N 1
ATOM 865 C CA . THR A 1 103 ? 0.313 3.393 -17.624 1.00 94.31 103 THR A CA 1
ATOM 866 C C . THR A 1 103 ? 0.115 1.912 -17.983 1.00 94.31 103 THR A C 1
ATOM 868 O O . THR A 1 103 ? 0.283 1.562 -19.156 1.00 94.31 103 THR A O 1
ATOM 871 N N . PRO A 1 104 ? -0.254 1.048 -17.017 1.00 93.88 104 PRO A N 1
ATOM 872 C CA . PRO A 1 104 ? -0.607 -0.344 -17.280 1.00 93.88 104 PRO A CA 1
ATOM 873 C C . PRO A 1 104 ? -1.822 -0.442 -18.222 1.00 93.88 104 PRO A C 1
ATOM 875 O O . PRO A 1 104 ? -2.753 0.356 -18.089 1.00 93.88 104 PRO A O 1
ATOM 878 N N . PRO A 1 105 ? -1.863 -1.406 -19.160 1.00 95.19 105 PRO A N 1
ATOM 879 C CA . PRO A 1 105 ? -2.929 -1.484 -20.162 1.00 95.19 105 PRO A CA 1
ATOM 880 C C . PRO A 1 105 ? -4.187 -2.214 -19.670 1.00 95.19 105 PRO A C 1
ATOM 882 O O . PRO A 1 105 ? -5.212 -2.197 -20.353 1.00 95.19 105 PRO A O 1
ATOM 885 N N . TRP A 1 106 ? -4.115 -2.905 -18.529 1.00 96.38 106 TRP A N 1
ATOM 886 C CA . TRP A 1 106 ? -5.179 -3.801 -18.083 1.00 96.38 106 TRP A CA 1
ATOM 887 C C . TRP A 1 106 ? -6.432 -3.042 -17.657 1.00 96.38 106 TRP A C 1
ATOM 889 O O . TRP A 1 106 ? -6.374 -2.044 -16.942 1.00 96.38 106 TRP A O 1
ATOM 899 N N . THR A 1 107 ? -7.584 -3.564 -18.077 1.00 96.44 107 THR A N 1
ATOM 900 C CA . THR A 1 107 ? -8.913 -3.000 -17.783 1.00 96.44 107 THR A CA 1
ATOM 901 C C . THR A 1 107 ? -9.733 -3.873 -16.831 1.00 96.44 107 THR A C 1
ATOM 903 O O . THR A 1 107 ? -10.852 -3.513 -16.473 1.00 96.44 107 THR A O 1
ATOM 906 N N . GLN A 1 108 ? -9.184 -5.014 -16.405 1.00 97.12 108 GLN A N 1
ATOM 907 C CA . GLN A 1 108 ? -9.826 -5.967 -15.501 1.00 97.12 108 GLN A CA 1
ATOM 908 C C . GLN A 1 108 ? -8.842 -6.437 -14.430 1.00 97.12 108 GLN A C 1
ATOM 910 O O . GLN A 1 108 ? -7.638 -6.523 -14.672 1.00 97.12 108 GLN A O 1
ATOM 915 N N . THR A 1 109 ? -9.358 -6.788 -13.254 1.00 97.56 109 THR A N 1
ATOM 916 C CA . THR A 1 109 ? -8.576 -7.459 -12.208 1.00 97.56 109 THR A CA 1
ATOM 917 C C . THR A 1 109 ? -8.174 -8.858 -12.656 1.00 97.56 109 THR A C 1
ATOM 919 O O . THR A 1 109 ? -8.963 -9.533 -13.318 1.00 97.56 109 THR A O 1
ATOM 922 N N . GLY A 1 110 ? -6.998 -9.334 -12.262 1.00 96.88 110 GLY A N 1
ATOM 923 C CA . GLY A 1 110 ? -6.528 -10.648 -12.686 1.00 96.88 110 GLY A CA 1
ATOM 924 C C . GLY A 1 110 ? -5.032 -10.847 -12.519 1.00 96.88 110 GLY A C 1
ATOM 925 O O . GLY A 1 110 ? -4.349 -10.047 -11.883 1.00 96.88 110 GLY A O 1
ATOM 926 N N . GLN A 1 111 ? -4.548 -11.946 -13.087 1.00 96.62 111 GLN A N 1
ATOM 927 C CA . GLN A 1 111 ? -3.125 -12.248 -13.183 1.00 96.62 111 GLN A CA 1
ATOM 928 C C . GLN A 1 111 ? -2.667 -11.983 -14.610 1.00 96.62 111 GLN A C 1
ATOM 930 O O . GLN A 1 111 ? -3.327 -12.413 -15.555 1.00 96.62 111 GLN A O 1
ATOM 935 N N . TYR A 1 112 ? -1.539 -11.305 -14.734 1.00 96.31 112 TYR A N 1
ATOM 936 C CA . TYR A 1 112 ? -0.971 -10.850 -15.990 1.00 96.31 112 TYR A CA 1
ATOM 937 C C . TYR A 1 112 ? 0.547 -10.979 -15.959 1.00 96.31 112 TYR A C 1
ATOM 939 O O . TYR A 1 112 ? 1.149 -11.313 -14.932 1.00 96.31 112 TYR A O 1
ATOM 947 N N . GLU A 1 113 ? 1.171 -10.684 -17.088 1.00 94.25 113 GLU A N 1
ATOM 948 C CA . GLU A 1 113 ? 2.618 -10.655 -17.218 1.00 94.25 113 GLU A CA 1
ATOM 949 C C . GLU A 1 113 ? 3.073 -9.356 -17.880 1.00 94.25 113 GLU A C 1
ATOM 951 O O . GLU A 1 113 ? 2.435 -8.816 -18.786 1.00 94.25 113 GLU A O 1
ATOM 956 N N . MET A 1 114 ? 4.216 -8.857 -17.430 1.00 93.25 114 MET A N 1
ATOM 957 C CA . MET A 1 114 ? 4.869 -7.697 -18.007 1.00 93.25 114 MET A CA 1
ATOM 958 C C . MET A 1 114 ? 6.346 -7.994 -18.215 1.00 93.25 114 MET A C 1
ATOM 960 O O . MET A 1 114 ? 7.033 -8.418 -17.293 1.00 93.25 114 MET A O 1
ATOM 964 N N . ASP A 1 115 ? 6.858 -7.696 -19.401 1.00 92.94 115 ASP A N 1
ATOM 965 C CA . ASP A 1 115 ? 8.281 -7.767 -19.690 1.00 92.94 115 ASP A CA 1
ATOM 966 C C . ASP A 1 115 ? 8.867 -6.377 -19.883 1.00 92.94 115 ASP A C 1
ATOM 968 O O . ASP A 1 115 ? 8.335 -5.556 -20.631 1.00 92.94 115 ASP A O 1
ATOM 972 N N . LEU A 1 116 ? 10.035 -6.153 -19.296 1.00 92.62 116 LEU A N 1
ATOM 973 C CA . LEU A 1 116 ? 10.870 -4.994 -19.547 1.00 92.62 116 LEU A CA 1
ATOM 974 C C . LEU A 1 116 ? 12.161 -5.429 -20.231 1.00 92.62 116 LEU A C 1
ATOM 976 O O . LEU A 1 116 ? 12.899 -6.267 -19.719 1.00 92.62 116 LEU A O 1
ATOM 980 N N . LYS A 1 117 ? 12.488 -4.799 -21.354 1.00 93.00 117 LYS A N 1
ATOM 981 C CA . LYS A 1 117 ? 13.754 -4.979 -22.059 1.00 93.00 117 LYS A CA 1
ATOM 982 C C . LYS A 1 117 ? 14.545 -3.683 -22.051 1.00 93.00 117 LYS A C 1
ATOM 984 O O . LYS A 1 117 ? 14.039 -2.647 -22.469 1.00 93.00 117 LYS A O 1
ATOM 989 N N . ILE A 1 118 ? 15.800 -3.753 -21.627 1.00 91.06 118 ILE A N 1
ATOM 990 C CA . ILE A 1 118 ? 16.687 -2.597 -21.476 1.00 91.06 118 ILE A CA 1
ATOM 991 C C . ILE A 1 118 ? 18.012 -2.816 -22.202 1.00 91.06 118 ILE A C 1
ATOM 993 O O . ILE A 1 118 ? 18.513 -3.939 -22.274 1.00 91.06 118 ILE A O 1
ATOM 997 N N . TRP A 1 119 ? 18.576 -1.725 -22.716 1.00 91.44 119 TRP A N 1
ATOM 998 C CA . TRP A 1 119 ? 19.916 -1.674 -23.302 1.00 91.44 119 TRP A CA 1
ATOM 999 C C . TRP A 1 119 ? 20.814 -0.827 -22.415 1.00 91.44 119 TRP A C 1
ATOM 1001 O O . TRP A 1 119 ? 20.486 0.335 -22.174 1.00 91.44 119 TRP A O 1
ATOM 1011 N N . ASP A 1 120 ? 21.933 -1.374 -21.954 1.00 86.75 120 ASP A N 1
ATOM 1012 C CA . ASP A 1 120 ? 22.921 -0.614 -21.182 1.00 86.75 120 ASP A CA 1
ATOM 1013 C C . ASP A 1 120 ? 23.890 0.182 -22.081 1.00 86.75 120 ASP A C 1
ATOM 1015 O O . ASP A 1 120 ? 23.840 0.110 -23.312 1.00 86.75 120 ASP A O 1
ATOM 1019 N N . GLU A 1 121 ? 24.780 0.966 -21.465 1.00 86.56 121 GLU A N 1
ATOM 1020 C CA . GLU A 1 121 ? 25.783 1.764 -22.192 1.00 86.56 121 GLU A CA 1
ATOM 1021 C C . GLU A 1 121 ? 26.832 0.923 -22.936 1.00 86.56 121 GLU A C 1
ATOM 1023 O O . GLU A 1 121 ? 27.463 1.416 -23.869 1.00 86.56 121 GLU A O 1
ATOM 1028 N N . ALA A 1 122 ? 27.009 -0.343 -22.551 1.00 85.75 122 ALA A N 1
ATOM 1029 C CA . ALA A 1 122 ? 27.895 -1.286 -23.228 1.00 85.75 122 ALA A CA 1
ATOM 1030 C C . ALA A 1 122 ? 27.199 -2.011 -24.398 1.00 85.75 122 ALA A C 1
ATOM 1032 O O . ALA A 1 122 ? 27.838 -2.788 -25.108 1.00 85.75 122 ALA A O 1
ATOM 1033 N N . GLY A 1 123 ? 25.907 -1.748 -24.624 1.00 83.56 123 GLY A N 1
ATOM 1034 C CA . GLY A 1 123 ? 25.101 -2.373 -25.669 1.00 83.56 123 GLY A CA 1
ATOM 1035 C C . GLY A 1 123 ? 24.545 -3.748 -25.291 1.00 83.56 123 GLY A C 1
ATOM 1036 O O . GLY A 1 123 ? 23.956 -4.409 -26.149 1.00 83.56 123 GLY A O 1
ATOM 1037 N N . ASN A 1 124 ? 24.692 -4.185 -24.036 1.00 86.81 124 ASN A N 1
ATOM 1038 C CA . ASN A 1 124 ? 24.085 -5.429 -23.578 1.00 86.81 124 ASN A CA 1
ATOM 1039 C C . ASN A 1 124 ? 22.576 -5.255 -23.435 1.00 86.81 124 ASN A C 1
ATOM 1041 O O . ASN A 1 124 ? 22.085 -4.211 -23.002 1.00 86.81 124 ASN A O 1
ATOM 1045 N N . ILE A 1 125 ? 21.852 -6.326 -23.746 1.00 89.44 125 ILE A N 1
ATOM 1046 C CA . ILE A 1 125 ? 20.399 -6.386 -23.624 1.00 89.44 125 ILE A CA 1
ATOM 1047 C C . ILE A 1 125 ? 20.049 -7.231 -22.407 1.00 89.44 125 ILE A C 1
ATOM 1049 O O . ILE A 1 125 ? 20.543 -8.351 -22.266 1.00 89.44 125 ILE A O 1
ATOM 1053 N N . LYS A 1 126 ? 19.161 -6.718 -21.558 1.00 86.81 126 LYS A N 1
ATOM 1054 C CA . LYS A 1 126 ? 18.559 -7.475 -20.456 1.00 86.81 126 LYS A CA 1
ATOM 1055 C C . LYS A 1 126 ? 17.048 -7.470 -20.595 1.00 86.81 126 LYS A C 1
ATOM 1057 O O . LYS A 1 126 ? 16.473 -6.450 -20.965 1.00 86.81 126 LYS A O 1
ATOM 1062 N N . VAL A 1 127 ? 16.428 -8.609 -20.305 1.00 88.81 127 VAL A N 1
ATOM 1063 C CA . VAL A 1 127 ? 14.973 -8.764 -20.243 1.00 88.81 127 VAL A CA 1
ATOM 1064 C C . VAL A 1 127 ? 14.608 -9.195 -18.828 1.00 88.81 127 VAL A C 1
ATOM 1066 O O . VAL A 1 127 ? 15.196 -10.139 -18.303 1.00 88.81 127 VAL A O 1
ATOM 1069 N N . HIS A 1 128 ? 13.660 -8.490 -18.228 1.00 86.50 128 HIS A N 1
ATOM 1070 C CA . HIS A 1 128 ? 13.071 -8.779 -16.930 1.00 86.50 128 HIS A CA 1
ATOM 1071 C C . HIS A 1 128 ? 11.596 -9.102 -17.140 1.00 86.50 128 HIS A C 1
ATOM 1073 O O . HIS A 1 128 ? 10.914 -8.353 -17.830 1.00 86.50 128 HIS A O 1
ATOM 1079 N N . THR A 1 129 ? 11.122 -10.190 -16.545 1.00 88.44 129 THR A N 1
ATOM 1080 C CA . THR A 1 129 ? 9.717 -10.605 -16.603 1.00 88.44 129 THR A CA 1
ATOM 1081 C C . THR A 1 129 ? 9.118 -10.456 -15.216 1.00 88.44 129 THR A C 1
ATOM 1083 O O . THR A 1 129 ? 9.696 -10.922 -14.240 1.00 88.44 129 THR A O 1
ATOM 1086 N N . PHE A 1 130 ? 7.963 -9.819 -15.123 1.00 88.00 130 PHE A N 1
ATOM 1087 C CA . PHE A 1 130 ? 7.260 -9.541 -13.882 1.00 88.00 130 PHE A CA 1
ATOM 1088 C C . PHE A 1 130 ? 5.888 -10.215 -13.942 1.00 88.00 130 PHE A C 1
ATOM 1090 O O . PHE A 1 130 ? 5.070 -9.842 -14.788 1.00 88.00 130 PHE A O 1
ATOM 1097 N N . PRO A 1 131 ? 5.601 -11.182 -13.056 1.00 90.88 131 PRO A N 1
ATOM 1098 C CA . PRO A 1 131 ? 4.226 -11.566 -12.777 1.00 90.88 131 PRO A CA 1
ATOM 1099 C C . PRO A 1 131 ? 3.504 -10.357 -12.182 1.00 90.88 131 PRO A C 1
ATOM 1101 O O . PRO A 1 131 ? 4.024 -9.737 -11.252 1.00 90.88 131 PRO A O 1
ATOM 1104 N N . VAL A 1 132 ? 2.321 -10.022 -12.689 1.00 92.50 132 VAL A N 1
ATOM 1105 C CA . VAL A 1 132 ? 1.535 -8.885 -12.200 1.00 92.50 132 VAL A CA 1
ATOM 1106 C C . VAL A 1 132 ? 0.171 -9.358 -11.726 1.00 92.50 132 VAL A C 1
ATOM 1108 O O . VAL A 1 132 ? -0.525 -10.104 -12.410 1.00 92.50 132 VAL A O 1
ATOM 1111 N N . ILE A 1 133 ? -0.222 -8.913 -10.541 1.00 94.19 133 ILE A N 1
ATOM 1112 C CA . ILE A 1 133 ? -1.542 -9.133 -9.967 1.00 94.19 133 ILE A CA 1
ATOM 1113 C C . ILE A 1 133 ? -2.256 -7.792 -9.919 1.00 94.19 133 ILE A C 1
ATOM 1115 O O . ILE A 1 133 ? -1.821 -6.868 -9.239 1.00 94.19 133 ILE A O 1
ATOM 1119 N N . VAL A 1 134 ? -3.374 -7.702 -10.628 1.00 96.06 134 VAL A N 1
ATOM 1120 C CA . VAL A 1 134 ? -4.218 -6.510 -10.664 1.00 96.06 134 VAL A CA 1
ATOM 1121 C C . VAL A 1 134 ? -5.409 -6.728 -9.740 1.00 96.06 134 VAL A C 1
ATOM 1123 O O . VAL A 1 134 ? -6.239 -7.608 -9.987 1.00 96.06 134 VAL A O 1
ATOM 1126 N N . ILE A 1 135 ? -5.504 -5.920 -8.688 1.00 95.88 135 ILE A N 1
ATOM 1127 C CA . ILE A 1 135 ? -6.583 -5.940 -7.695 1.00 95.88 135 ILE A CA 1
ATOM 1128 C C . ILE A 1 135 ? -7.589 -4.798 -7.935 1.00 95.88 135 ILE A C 1
ATOM 1130 O O . ILE A 1 135 ? -7.296 -3.864 -8.692 1.00 95.88 135 ILE A O 1
ATOM 1134 N N . PRO A 1 136 ? -8.788 -4.846 -7.321 1.00 96.00 136 PRO A N 1
ATOM 1135 C CA . PRO A 1 136 ? -9.746 -3.747 -7.388 1.00 96.00 136 PRO A CA 1
ATOM 1136 C C . PRO A 1 136 ? -9.155 -2.404 -6.922 1.00 96.00 136 PRO A C 1
ATOM 1138 O O . PRO A 1 136 ? -8.311 -2.386 -6.019 1.00 96.00 136 PRO A O 1
ATOM 1141 N N . PRO A 1 137 ? -9.617 -1.275 -7.493 1.00 95.25 137 PRO A N 1
ATOM 1142 C CA . PRO A 1 137 ? -9.183 0.047 -7.060 1.00 95.25 137 PRO A CA 1
ATOM 1143 C C . PRO A 1 137 ? -9.561 0.297 -5.595 1.00 95.25 137 PRO A C 1
ATOM 1145 O O . PRO A 1 137 ? -10.588 -0.186 -5.118 1.00 95.25 137 PRO A O 1
ATOM 1148 N N . ALA A 1 138 ? -8.744 1.078 -4.894 1.00 94.69 138 ALA A N 1
ATOM 1149 C CA . ALA A 1 138 ? -9.095 1.598 -3.577 1.00 94.69 138 ALA A CA 1
ATOM 1150 C C . ALA A 1 138 ? -10.070 2.777 -3.727 1.00 94.69 138 ALA A C 1
ATOM 1152 O O . ALA A 1 138 ? -9.951 3.573 -4.663 1.00 94.69 138 ALA A O 1
ATOM 1153 N N . ASN A 1 139 ? -11.003 2.929 -2.789 1.00 94.62 139 ASN A N 1
ATOM 1154 C CA . ASN A 1 139 ? -11.936 4.056 -2.759 1.00 94.62 139 ASN A CA 1
ATOM 1155 C C . ASN A 1 139 ? -11.216 5.362 -2.408 1.00 94.62 139 ASN A C 1
ATOM 1157 O O . ASN A 1 139 ? -11.430 6.382 -3.058 1.00 94.62 139 ASN A O 1
ATOM 1161 N N . LYS A 1 140 ? -10.358 5.332 -1.380 1.00 94.31 140 LYS A N 1
ATOM 1162 C CA . LYS A 1 140 ? -9.648 6.513 -0.870 1.00 94.31 140 LYS A CA 1
ATOM 1163 C C . LYS A 1 140 ? -8.230 6.185 -0.435 1.00 94.31 140 LYS A C 1
ATOM 1165 O O . LYS A 1 140 ? -7.929 5.052 -0.063 1.00 94.31 140 LYS A O 1
ATOM 1170 N N . ARG A 1 141 ? -7.382 7.215 -0.438 1.00 94.44 141 ARG A N 1
ATOM 1171 C CA . ARG A 1 141 ? -6.028 7.182 0.114 1.00 94.44 141 ARG A CA 1
ATOM 1172 C C . ARG A 1 141 ? -5.877 8.263 1.170 1.00 94.44 141 ARG A C 1
ATOM 1174 O O . ARG A 1 141 ? -6.251 9.410 0.942 1.00 94.44 141 ARG A O 1
ATOM 1181 N N . TYR A 1 142 ? -5.280 7.897 2.292 1.00 95.00 142 TYR A N 1
ATOM 1182 C CA . TYR A 1 142 ? -4.913 8.809 3.363 1.00 95.00 142 TYR A CA 1
ATOM 1183 C C . TYR A 1 142 ? -3.403 8.782 3.548 1.00 95.00 142 TYR A C 1
ATOM 1185 O O . TYR A 1 142 ? -2.785 7.728 3.411 1.00 95.00 142 TYR A O 1
ATOM 1193 N N . VAL A 1 143 ? -2.814 9.930 3.849 1.00 94.44 143 VAL A N 1
ATOM 1194 C CA . VAL A 1 143 ? -1.375 10.077 4.082 1.00 94.44 143 VAL A CA 1
ATOM 1195 C C . VAL A 1 143 ? -1.133 10.961 5.291 1.00 94.44 143 VAL A C 1
ATOM 1197 O O . VAL A 1 143 ? -1.924 11.870 5.554 1.00 94.44 143 VAL A O 1
ATOM 1200 N N . ASP A 1 144 ? -0.040 10.721 6.002 1.00 93.31 144 ASP A N 1
ATOM 1201 C CA . ASP A 1 144 ? 0.493 11.682 6.961 1.00 93.31 144 ASP A CA 1
ATOM 1202 C C . ASP A 1 144 ? 1.640 12.501 6.349 1.00 93.31 144 ASP A C 1
ATOM 1204 O O . ASP A 1 144 ? 2.020 12.326 5.188 1.00 93.31 144 ASP A O 1
ATOM 1208 N N . ASP A 1 145 ? 2.188 13.427 7.130 1.00 90.88 145 ASP A N 1
ATOM 1209 C CA . ASP A 1 145 ? 3.295 14.277 6.683 1.00 90.88 145 ASP A CA 1
ATOM 1210 C C . ASP A 1 145 ? 4.670 13.572 6.742 1.00 90.88 145 ASP A C 1
ATOM 1212 O O . ASP A 1 145 ? 5.680 14.178 6.389 1.00 90.88 145 ASP A O 1
ATOM 1216 N N . ASN A 1 146 ? 4.717 12.299 7.156 1.00 89.81 146 ASN A N 1
ATOM 1217 C CA . ASN A 1 146 ? 5.935 11.487 7.271 1.00 89.81 146 ASN A CA 1
ATOM 1218 C C . ASN A 1 146 ? 6.040 10.423 6.168 1.00 89.81 146 ASN A C 1
ATOM 1220 O O . ASN A 1 146 ? 7.061 9.750 6.070 1.00 89.81 146 ASN A O 1
ATOM 1224 N N . GLY A 1 147 ? 5.009 10.282 5.329 1.00 88.75 147 GLY A N 1
ATOM 1225 C CA . GLY A 1 147 ? 4.963 9.317 4.231 1.00 88.75 147 GLY A CA 1
ATOM 1226 C C . GLY A 1 147 ? 4.232 8.015 4.561 1.00 88.75 147 GLY A C 1
ATOM 1227 O O . GLY A 1 147 ? 4.112 7.168 3.678 1.00 88.75 147 GLY A O 1
ATOM 1228 N N . ASN A 1 148 ? 3.697 7.859 5.779 1.00 91.81 148 ASN A N 1
ATOM 1229 C CA . ASN A 1 148 ? 2.824 6.734 6.102 1.00 91.81 148 ASN A CA 1
ATOM 1230 C C . ASN A 1 148 ? 1.523 6.885 5.315 1.00 91.81 148 ASN A C 1
ATOM 1232 O O . ASN A 1 148 ? 1.071 8.005 5.038 1.00 91.81 148 ASN A O 1
ATOM 1236 N N . SER A 1 149 ? 0.888 5.768 4.966 1.00 93.69 149 SER A N 1
ATOM 1237 C CA . SER A 1 149 ? -0.349 5.840 4.194 1.00 93.69 149 SER A CA 1
ATOM 1238 C C . SER A 1 149 ? -1.344 4.733 4.499 1.00 93.69 149 SER A C 1
ATOM 1240 O O . SER A 1 149 ? -0.983 3.637 4.918 1.00 93.69 149 SER A O 1
ATOM 1242 N N . MET A 1 150 ? -2.623 5.034 4.278 1.00 95.19 150 MET A N 1
ATOM 1243 C CA . MET A 1 150 ? -3.714 4.072 4.349 1.00 95.19 150 MET A CA 1
ATOM 1244 C C . MET A 1 150 ? -4.509 4.065 3.049 1.00 95.19 150 MET A C 1
ATOM 1246 O O . MET A 1 150 ? -4.846 5.130 2.528 1.00 95.19 150 MET A O 1
ATOM 1250 N N . LEU A 1 151 ? -4.877 2.879 2.573 1.00 95.38 151 LEU A N 1
ATOM 1251 C CA . LEU A 1 151 ? -5.838 2.704 1.485 1.00 95.38 151 LEU A CA 1
ATOM 1252 C C . LEU A 1 151 ? -7.136 2.106 2.012 1.00 95.38 151 LEU A C 1
ATOM 1254 O O . LEU A 1 151 ? -7.110 1.132 2.760 1.00 95.38 151 LEU A O 1
ATOM 1258 N N . LEU A 1 152 ? -8.257 2.703 1.612 1.00 96.31 152 LEU A N 1
ATOM 1259 C CA . LEU A 1 152 ? -9.607 2.278 1.969 1.00 96.31 152 LEU A CA 1
ATOM 1260 C C . LEU A 1 152 ? -10.232 1.459 0.838 1.00 96.31 152 LEU A C 1
ATOM 1262 O O . LEU A 1 152 ? -10.346 1.955 -0.283 1.00 96.31 152 LEU A O 1
ATOM 1266 N N . TRP A 1 153 ? -10.731 0.274 1.178 1.00 96.12 153 TRP A N 1
ATOM 1267 C CA . TRP A 1 153 ? -11.720 -0.481 0.411 1.00 96.12 153 TRP A CA 1
ATOM 1268 C C . TRP A 1 153 ? -13.000 -0.602 1.240 1.00 96.12 153 TRP A C 1
ATOM 1270 O O . TRP A 1 153 ? -13.074 -1.410 2.174 1.00 96.12 153 TRP A O 1
ATOM 1280 N N . SER A 1 154 ? -13.992 0.222 0.917 1.00 94.25 154 SER A N 1
ATOM 1281 C CA . SER A 1 154 ? -15.278 0.251 1.610 1.00 94.25 154 SER A CA 1
ATOM 1282 C C . SER A 1 154 ? -16.226 -0.835 1.098 1.00 94.25 154 SER A C 1
ATOM 1284 O O . SER A 1 154 ? -16.139 -1.261 -0.056 1.00 94.25 154 SER A O 1
ATOM 1286 N N . SER A 1 155 ? -17.117 -1.301 1.973 1.00 90.94 155 SER A N 1
ATOM 1287 C CA . SER A 1 155 ? -18.144 -2.294 1.613 1.00 90.94 155 SER A CA 1
ATOM 1288 C C . SER A 1 155 ? -19.266 -1.699 0.757 1.00 90.94 155 SER A C 1
ATOM 1290 O O . SER A 1 155 ? -19.810 -2.372 -0.119 1.00 90.94 155 SER A O 1
ATOM 1292 N N . GLU A 1 156 ? -19.556 -0.415 0.964 1.00 85.12 156 GLU A N 1
ATOM 1293 C CA . GLU A 1 156 ? -20.420 0.419 0.132 1.00 85.12 156 GLU A CA 1
ATOM 1294 C C . GLU A 1 156 ? -19.607 1.611 -0.385 1.00 85.12 156 GLU A C 1
ATOM 1296 O O . GLU A 1 156 ? -18.765 2.154 0.333 1.00 85.12 156 GLU A O 1
ATOM 1301 N N . GLU A 1 157 ? -19.796 2.023 -1.642 1.00 76.06 157 GLU A N 1
ATOM 1302 C CA . GLU A 1 157 ? -18.931 3.035 -2.262 1.00 76.06 157 GLU A CA 1
ATOM 1303 C C . GLU A 1 157 ? -18.856 4.341 -1.449 1.00 76.06 157 GLU A C 1
ATOM 1305 O O . GLU A 1 157 ? -19.844 5.052 -1.279 1.00 76.06 157 GLU A O 1
ATOM 1310 N N . ASN A 1 158 ? -17.637 4.695 -1.023 1.00 71.69 158 ASN A N 1
ATOM 1311 C CA . ASN A 1 158 ? -17.289 5.963 -0.367 1.00 71.69 158 ASN A CA 1
ATOM 1312 C C . ASN A 1 158 ? -17.934 6.218 1.005 1.00 71.69 158 ASN A C 1
ATOM 1314 O O . ASN A 1 158 ? -17.904 7.356 1.486 1.00 71.69 158 ASN A O 1
ATOM 1318 N N . LEU A 1 159 ? -18.455 5.181 1.658 1.00 87.50 159 LEU A N 1
ATOM 1319 C CA . LEU A 1 159 ? -18.886 5.241 3.050 1.00 87.50 159 LEU A CA 1
ATOM 1320 C C . LEU A 1 159 ? -17.813 4.614 3.942 1.00 87.50 159 LEU A C 1
ATOM 1322 O O . LEU A 1 159 ? -17.287 3.552 3.645 1.00 87.50 159 LEU A O 1
ATOM 1326 N N . LEU A 1 160 ? -17.434 5.338 4.993 1.00 94.75 160 LEU A N 1
ATOM 1327 C CA . LEU A 1 160 ? -16.505 4.879 6.021 1.00 94.75 160 LEU A CA 1
ATOM 1328 C C . LEU A 1 160 ? -17.260 4.906 7.345 1.00 94.75 160 LEU A C 1
ATOM 1330 O O . LEU A 1 160 ? -17.288 5.946 8.005 1.00 94.75 160 LEU A O 1
ATOM 1334 N N . ASP A 1 161 ? -17.917 3.814 7.709 1.00 95.25 161 ASP A N 1
ATOM 1335 C CA . ASP A 1 161 ? -18.853 3.766 8.840 1.00 95.25 161 ASP A CA 1
ATOM 1336 C C . ASP A 1 161 ? -18.664 2.549 9.757 1.00 95.25 161 ASP A C 1
ATOM 1338 O O . ASP A 1 161 ? -19.032 2.606 10.939 1.00 95.25 161 ASP A O 1
ATOM 1342 N N . PHE A 1 162 ? -17.980 1.505 9.283 1.00 96.56 162 PHE A N 1
ATOM 1343 C CA . PHE A 1 162 ? -17.565 0.361 10.089 1.00 96.56 162 PHE A CA 1
ATOM 1344 C C . PHE A 1 162 ? -16.091 -0.014 9.833 1.00 96.56 162 PHE A C 1
ATOM 1346 O O . PHE A 1 162 ? -15.781 -1.074 9.290 1.00 96.56 162 PHE A O 1
ATOM 1353 N N . PRO A 1 163 ? -15.145 0.835 10.278 1.00 97.81 163 PRO A N 1
ATOM 1354 C CA . PRO A 1 163 ? -13.727 0.694 9.960 1.00 97.81 163 PR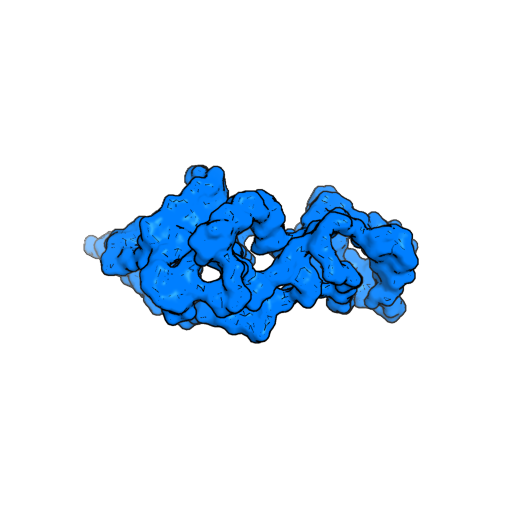O A CA 1
ATOM 1355 C C . PRO A 1 163 ? -13.027 -0.483 10.655 1.00 97.81 163 PRO A C 1
ATOM 1357 O O . PRO A 1 163 ? -12.988 -0.582 11.888 1.00 97.81 163 PRO A O 1
ATOM 1360 N N . PHE A 1 164 ? -12.347 -1.292 9.848 1.00 98.12 164 PHE A N 1
ATOM 1361 C CA . PHE A 1 164 ? -11.303 -2.237 10.221 1.00 98.12 164 PHE A CA 1
ATOM 1362 C C . PHE A 1 164 ? -9.962 -1.713 9.692 1.00 98.12 164 PHE A C 1
ATOM 1364 O O . PHE A 1 164 ? -9.734 -1.707 8.485 1.00 98.12 164 PHE A O 1
ATOM 1371 N N . ILE A 1 165 ? -9.058 -1.294 10.578 1.00 98.25 165 ILE A N 1
ATOM 1372 C CA . ILE A 1 165 ? -7.696 -0.889 10.199 1.00 98.25 165 ILE A CA 1
ATOM 1373 C C . ILE A 1 165 ? -6.773 -2.095 10.354 1.00 98.25 165 ILE A C 1
ATOM 1375 O O . ILE A 1 165 ? -6.655 -2.626 11.453 1.00 98.25 165 ILE A O 1
ATOM 1379 N N . LEU A 1 166 ? -6.109 -2.510 9.279 1.00 97.50 166 LEU A N 1
ATOM 1380 C CA . LEU A 1 166 ? -5.098 -3.559 9.254 1.00 97.50 166 LEU A CA 1
ATOM 1381 C C . LEU A 1 166 ? -3.712 -2.936 9.063 1.00 97.50 166 LEU A C 1
ATOM 1383 O O . LEU A 1 166 ? -3.412 -2.399 8.002 1.00 97.50 166 LEU A O 1
ATOM 1387 N N . VAL A 1 167 ? -2.868 -3.020 10.087 1.00 96.88 167 VAL A N 1
ATOM 1388 C CA . VAL A 1 167 ? -1.503 -2.483 10.075 1.00 96.88 167 VAL A CA 1
ATOM 1389 C C . VAL A 1 167 ? -0.524 -3.512 9.517 1.00 96.88 167 VAL A C 1
ATOM 1391 O O . VAL A 1 167 ? -0.480 -4.649 10.002 1.00 96.88 167 VAL A O 1
ATOM 1394 N N . ALA A 1 168 ? 0.240 -3.101 8.502 1.00 93.44 168 ALA A N 1
ATOM 1395 C CA 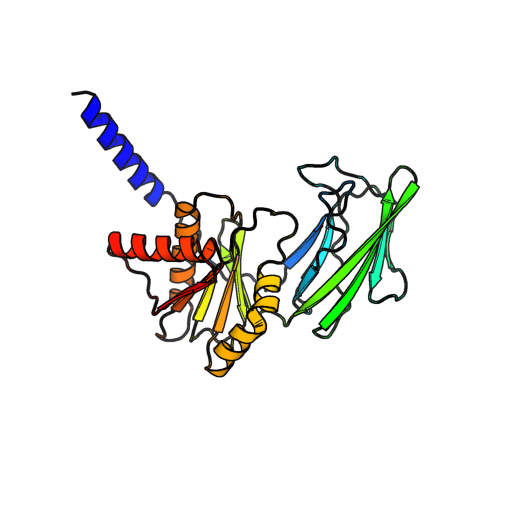. ALA A 1 168 ? 1.275 -3.897 7.855 1.00 93.44 168 ALA A CA 1
ATOM 1396 C C . ALA A 1 168 ? 2.308 -4.458 8.847 1.00 93.44 168 ALA A C 1
ATOM 1398 O O . ALA A 1 168 ? 2.488 -3.968 9.962 1.00 93.44 168 ALA A O 1
ATOM 1399 N N . GLY A 1 169 ? 2.979 -5.528 8.431 1.00 90.62 169 GLY A N 1
ATOM 1400 C CA . GLY A 1 169 ? 4.132 -6.091 9.116 1.00 90.62 169 GLY A CA 1
ATOM 1401 C C . GLY A 1 169 ? 5.420 -5.310 8.879 1.00 90.62 169 GLY A C 1
ATOM 1402 O O . GLY A 1 169 ? 5.426 -4.189 8.385 1.00 90.62 169 GLY A O 1
ATOM 1403 N N . PHE A 1 170 ? 6.531 -5.929 9.268 1.00 84.50 170 PHE A N 1
ATOM 1404 C CA . PHE A 1 170 ? 7.860 -5.399 8.998 1.00 84.50 170 PHE A CA 1
ATOM 1405 C C . PHE A 1 170 ? 8.246 -5.706 7.549 1.00 84.50 170 PHE A C 1
ATOM 1407 O O . PHE A 1 170 ? 8.473 -6.873 7.225 1.00 84.50 170 PHE A O 1
ATOM 1414 N N . ASP A 1 171 ? 8.355 -4.674 6.716 1.00 75.31 171 ASP A N 1
ATOM 1415 C CA . ASP A 1 171 ? 9.062 -4.739 5.437 1.00 75.31 171 ASP A CA 1
ATOM 1416 C C . ASP A 1 171 ? 10.181 -3.676 5.429 1.00 75.31 171 ASP A C 1
ATOM 1418 O O . ASP A 1 171 ? 9.898 -2.479 5.372 1.00 75.31 171 ASP A O 1
ATOM 1422 N N . PRO A 1 172 ? 11.463 -4.067 5.568 1.00 57.16 172 PRO A N 1
ATOM 1423 C CA . PRO A 1 172 ? 12.581 -3.132 5.474 1.00 57.16 172 PRO A CA 1
ATOM 1424 C C . PRO A 1 172 ? 12.937 -2.792 4.018 1.00 57.16 172 PRO A C 1
ATOM 1426 O O . PRO A 1 172 ? 13.822 -1.964 3.786 1.00 57.16 172 PRO A O 1
ATOM 1429 N N . ASP A 1 173 ? 12.320 -3.454 3.033 1.00 59.94 173 ASP A N 1
ATOM 1430 C CA . ASP A 1 173 ? 12.561 -3.213 1.615 1.00 59.94 173 ASP A CA 1
ATOM 1431 C C . ASP A 1 173 ? 11.715 -2.034 1.116 1.00 59.94 173 ASP A C 1
ATOM 1433 O O . ASP A 1 173 ? 10.704 -2.184 0.435 1.00 59.94 173 ASP A O 1
ATOM 1437 N N . ILE A 1 174 ? 12.196 -0.826 1.418 1.00 54.19 174 ILE A N 1
ATOM 1438 C CA . ILE A 1 174 ? 11.618 0.459 0.976 1.00 54.19 174 ILE A CA 1
ATOM 1439 C C . ILE A 1 174 ? 11.562 0.566 -0.565 1.00 54.19 174 ILE A C 1
ATOM 1441 O O . ILE A 1 174 ? 10.917 1.454 -1.120 1.00 54.19 174 ILE A O 1
ATOM 1445 N N . PHE A 1 175 ? 12.248 -0.322 -1.288 1.00 50.00 175 PHE A N 1
ATOM 1446 C CA . PHE A 1 175 ? 12.435 -0.204 -2.726 1.00 50.00 175 PHE A CA 1
ATOM 1447 C C . PHE A 1 175 ? 11.394 -0.978 -3.530 1.00 50.00 175 PHE A C 1
ATOM 1449 O O . PHE A 1 175 ? 11.378 -0.820 -4.731 1.00 50.00 175 PHE A O 1
ATOM 1456 N N . ASN A 1 176 ? 10.495 -1.789 -2.967 1.00 51.44 176 ASN A N 1
ATOM 1457 C CA . ASN A 1 176 ? 9.485 -2.476 -3.797 1.00 51.44 176 ASN A CA 1
ATOM 1458 C C . ASN A 1 176 ? 8.157 -2.728 -3.057 1.00 51.44 176 ASN A C 1
ATOM 1460 O O . ASN A 1 176 ? 7.547 -3.786 -3.247 1.00 51.44 176 ASN A O 1
ATOM 1464 N N . SER A 1 177 ? 7.725 -1.802 -2.197 1.00 53.41 177 SER A N 1
ATOM 1465 C CA . SER A 1 177 ? 6.530 -1.977 -1.366 1.00 53.41 177 SER A CA 1
ATOM 1466 C C . SER A 1 177 ? 5.240 -1.746 -2.163 1.00 53.41 177 SER A C 1
ATOM 1468 O O . SER A 1 177 ? 4.683 -0.653 -2.235 1.00 53.41 177 SER A O 1
ATOM 1470 N N . SER A 1 178 ? 4.729 -2.817 -2.769 1.00 57.22 178 SER A N 1
ATOM 1471 C CA . SER A 1 178 ? 3.315 -2.930 -3.154 1.00 57.22 178 SER A CA 1
ATOM 1472 C C . SER A 1 178 ? 2.485 -3.382 -1.944 1.00 57.22 178 SER A C 1
ATOM 1474 O O . SER A 1 178 ? 1.721 -4.343 -2.043 1.00 57.22 178 SER A O 1
ATOM 1476 N N . ASP A 1 179 ? 2.725 -2.812 -0.761 1.00 77.44 179 ASP A N 1
ATOM 1477 C CA . ASP A 1 179 ? 2.350 -3.468 0.494 1.00 77.44 179 ASP A CA 1
ATOM 1478 C C . ASP A 1 179 ? 0.843 -3.438 0.714 1.00 77.44 179 ASP A C 1
ATOM 1480 O O . ASP A 1 179 ? 0.256 -4.478 1.029 1.00 77.44 179 ASP A O 1
ATOM 1484 N N . HIS A 1 180 ? 0.170 -2.312 0.449 1.00 89.31 180 HIS A N 1
ATOM 1485 C CA . HIS A 1 180 ? -1.292 -2.275 0.524 1.00 89.31 180 HIS A CA 1
ATOM 1486 C C . HIS A 1 180 ? -1.922 -3.300 -0.415 1.00 89.31 180 HIS A C 1
ATOM 1488 O O . HIS A 1 180 ? -2.830 -4.036 -0.023 1.00 89.31 180 HIS A O 1
ATOM 1494 N N . GLU A 1 181 ? -1.440 -3.355 -1.654 1.00 91.19 181 GLU A N 1
ATOM 1495 C CA . GLU A 1 181 ? -1.976 -4.221 -2.694 1.00 91.19 181 GLU A CA 1
ATOM 1496 C C . GLU A 1 181 ? -1.685 -5.699 -2.413 1.00 91.19 181 GLU A C 1
ATOM 1498 O O . GLU A 1 181 ? -2.550 -6.558 -2.614 1.00 91.19 181 GLU A O 1
ATOM 1503 N N . PHE A 1 182 ? -0.500 -5.997 -1.881 1.00 90.44 182 PHE A N 1
ATOM 1504 C CA . PHE A 1 182 ? -0.117 -7.321 -1.413 1.00 90.44 182 PHE A CA 1
ATOM 1505 C C . PHE A 1 182 ? -1.018 -7.778 -0.265 1.00 90.44 182 PHE A C 1
ATOM 1507 O O . PHE A 1 182 ? -1.623 -8.850 -0.369 1.00 90.44 182 PHE A O 1
ATOM 1514 N N . TYR A 1 183 ? -1.165 -6.971 0.794 1.00 92.06 183 TYR A N 1
ATOM 1515 C CA . TYR A 1 183 ? -2.031 -7.295 1.933 1.00 92.06 183 TYR A CA 1
ATOM 1516 C C . TYR A 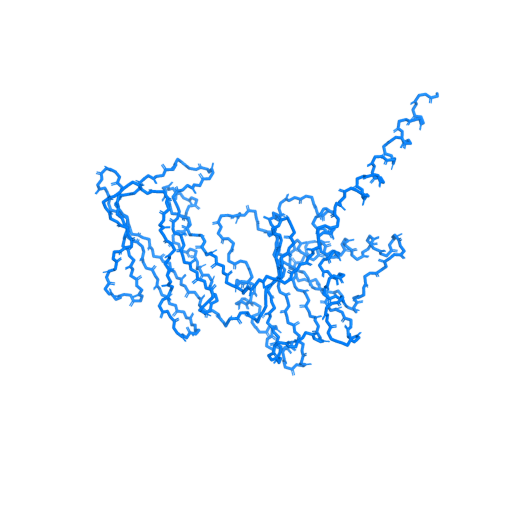1 183 ? -3.492 -7.443 1.507 1.00 92.06 183 TYR A C 1
ATOM 1518 O O . TYR A 1 183 ? -4.176 -8.340 2.006 1.00 92.06 183 TYR A O 1
ATOM 1526 N N . TYR A 1 184 ? -3.963 -6.638 0.551 1.00 94.75 184 TYR A N 1
ATOM 1527 C CA . TYR A 1 184 ? -5.288 -6.821 -0.031 1.00 94.75 184 TYR A CA 1
ATOM 1528 C C . TYR A 1 184 ? -5.401 -8.184 -0.720 1.00 94.75 184 TYR A C 1
ATOM 1530 O O . TYR A 1 184 ? -6.337 -8.940 -0.455 1.00 94.75 184 TYR A O 1
ATOM 1538 N N . PHE A 1 185 ? -4.447 -8.523 -1.592 1.00 94.38 185 PHE A N 1
ATOM 1539 C CA . PHE A 1 185 ? -4.477 -9.767 -2.354 1.00 94.38 185 PHE A CA 1
ATOM 1540 C C . PHE A 1 185 ? -4.463 -11.000 -1.444 1.00 94.38 185 PHE A C 1
ATOM 1542 O O . PHE A 1 185 ? -5.340 -11.860 -1.559 1.00 94.38 185 PHE A O 1
ATOM 1549 N N . VAL A 1 186 ? -3.510 -11.081 -0.510 1.00 91.31 186 VAL A N 1
ATOM 1550 C CA . VAL A 1 186 ? -3.403 -12.232 0.404 1.00 91.31 186 VAL A CA 1
ATOM 1551 C C . VAL A 1 186 ? -4.530 -12.248 1.437 1.00 91.31 186 VAL A C 1
ATOM 1553 O O . VAL A 1 186 ? -4.990 -13.314 1.844 1.0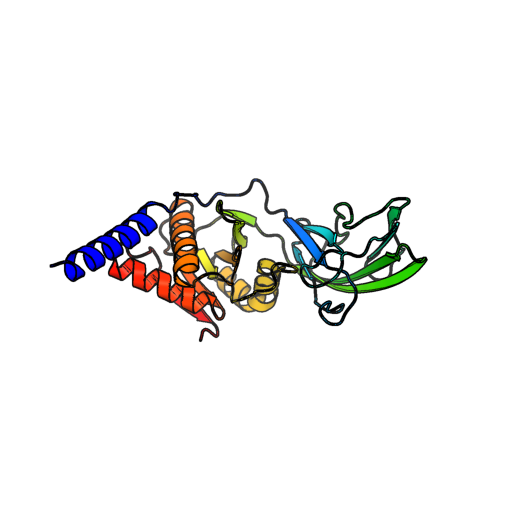0 91.31 186 VAL A O 1
ATOM 1556 N N . GLY A 1 187 ? -5.012 -11.069 1.834 1.00 92.19 187 GLY A N 1
ATOM 1557 C CA . GLY A 1 187 ? -6.099 -10.878 2.788 1.00 92.19 187 GLY A CA 1
ATOM 1558 C C . GLY A 1 187 ? -7.494 -10.980 2.179 1.00 92.19 187 GLY A C 1
ATOM 1559 O O . GLY A 1 187 ? -8.471 -10.889 2.923 1.00 92.19 187 GLY A O 1
ATOM 1560 N N . LYS A 1 188 ? -7.628 -11.201 0.864 1.00 94.38 188 LYS A N 1
ATOM 1561 C CA . LYS A 1 188 ? -8.907 -11.092 0.150 1.00 94.38 188 LYS A CA 1
ATOM 1562 C C . LYS A 1 188 ? -10.046 -11.877 0.803 1.00 94.38 188 LYS A C 1
ATOM 1564 O O . LYS A 1 188 ? -11.137 -11.348 0.969 1.00 94.38 188 LYS A O 1
ATOM 1569 N N . GLY A 1 189 ? -9.797 -13.112 1.238 1.00 95.50 189 GLY A N 1
ATOM 1570 C CA . GLY A 1 189 ? -10.829 -13.925 1.891 1.00 95.50 189 GLY A CA 1
ATOM 1571 C C . GLY A 1 189 ? -11.307 -13.376 3.244 1.00 95.50 189 GLY A C 1
ATOM 1572 O O . GLY A 1 189 ? -12.448 -13.623 3.635 1.00 95.50 189 GLY A O 1
ATOM 1573 N N . LEU A 1 190 ? -10.457 -12.642 3.971 1.00 93.19 190 LEU A N 1
ATOM 1574 C CA . LEU A 1 190 ? -10.845 -11.914 5.182 1.00 93.19 190 LEU A CA 1
ATOM 1575 C C . LEU A 1 190 ? -11.612 -10.639 4.817 1.00 93.19 190 LEU A C 1
ATOM 1577 O O . LEU A 1 190 ? -12.663 -10.387 5.400 1.00 93.19 190 LEU A O 1
ATOM 1581 N N . ILE A 1 191 ? -11.116 -9.883 3.836 1.00 95.62 191 ILE A N 1
ATOM 1582 C CA . ILE A 1 191 ? -11.745 -8.647 3.351 1.00 95.62 191 ILE A CA 1
ATOM 1583 C C . ILE A 1 191 ? -13.170 -8.926 2.869 1.00 95.62 191 ILE A C 1
ATOM 1585 O O . ILE A 1 191 ? -14.096 -8.275 3.335 1.00 95.62 191 ILE A O 1
ATOM 1589 N N . ASP A 1 192 ? -13.373 -9.967 2.057 1.00 96.50 192 ASP A N 1
ATOM 1590 C CA . ASP A 1 192 ? -14.697 -10.361 1.561 1.00 96.50 192 ASP A CA 1
ATOM 1591 C C . ASP A 1 192 ? -15.669 -10.683 2.714 1.00 96.50 192 ASP A C 1
ATOM 1593 O O . ASP A 1 192 ? -16.854 -10.356 2.655 1.00 96.50 192 ASP A O 1
ATOM 1597 N N . LYS A 1 193 ? -15.178 -11.292 3.805 1.00 96.19 193 LYS A N 1
ATOM 1598 C CA . LYS A 1 193 ? -15.995 -11.558 5.001 1.00 96.19 193 LYS A CA 1
ATOM 1599 C C . LYS A 1 193 ? -16.328 -10.282 5.768 1.00 96.19 193 LYS A C 1
ATOM 1601 O O . LYS A 1 193 ? -17.459 -10.152 6.227 1.00 96.19 193 LYS A O 1
ATOM 1606 N N . ILE A 1 194 ? -15.375 -9.363 5.906 1.00 95.50 194 ILE A N 1
ATOM 1607 C CA . ILE A 1 194 ? -15.602 -8.057 6.540 1.00 95.50 194 ILE A CA 1
ATOM 1608 C C . ILE A 1 194 ? -16.639 -7.270 5.729 1.00 95.50 194 ILE A C 1
ATOM 1610 O O . ILE A 1 194 ? -17.634 -6.812 6.287 1.00 95.50 194 ILE A O 1
ATOM 1614 N N . HIS A 1 195 ? -16.481 -7.217 4.407 1.00 96.00 195 HIS A N 1
ATOM 1615 C CA . HIS A 1 195 ? -17.438 -6.585 3.500 1.00 96.00 195 HIS A CA 1
ATOM 1616 C C . HIS A 1 195 ? -18.828 -7.228 3.587 1.00 96.00 195 HIS A C 1
ATOM 1618 O O . HIS A 1 195 ? -19.827 -6.517 3.601 1.00 96.00 195 HIS A O 1
ATOM 1624 N N . SER A 1 196 ? -18.921 -8.557 3.741 1.00 95.94 196 SER A N 1
ATOM 1625 C CA . SER A 1 196 ? -20.214 -9.258 3.861 1.00 95.94 196 SER A CA 1
ATOM 1626 C C . SER A 1 196 ? -21.046 -8.876 5.093 1.00 95.94 196 SER A C 1
ATOM 1628 O O . SER A 1 196 ? -22.244 -9.155 5.130 1.00 95.94 196 SER A O 1
ATOM 1630 N N . VAL A 1 197 ? -20.426 -8.245 6.096 1.00 94.31 197 VAL A N 1
ATOM 1631 C CA . VAL A 1 197 ? -21.100 -7.712 7.291 1.00 94.31 197 VAL A CA 1
ATOM 1632 C C . VAL A 1 197 ? -21.143 -6.179 7.308 1.00 94.31 197 VAL A C 1
ATOM 1634 O O . VAL A 1 197 ? -21.430 -5.597 8.352 1.00 94.31 197 VAL A O 1
ATOM 1637 N N . GLY A 1 198 ? -20.861 -5.534 6.169 1.00 94.19 198 GLY A N 1
ATOM 1638 C CA . GLY A 1 198 ? -20.858 -4.077 6.010 1.00 94.19 198 GLY A CA 1
ATOM 1639 C C . GLY A 1 198 ? -19.637 -3.383 6.614 1.00 94.19 198 GLY A C 1
ATOM 1640 O O . GLY A 1 198 ? -19.718 -2.214 6.956 1.00 94.19 198 GLY A O 1
ATOM 1641 N N . GLY A 1 199 ? -18.535 -4.102 6.843 1.00 96.25 199 GLY A N 1
ATOM 1642 C CA . GLY A 1 199 ? -17.299 -3.514 7.359 1.00 96.25 199 GLY A CA 1
ATOM 1643 C C . GLY A 1 199 ? -16.446 -2.898 6.256 1.00 96.25 199 GLY A C 1
ATOM 1644 O O . GLY A 1 199 ? -16.387 -3.432 5.157 1.00 96.25 199 GLY A O 1
ATOM 1645 N N . ASP A 1 200 ? -15.708 -1.841 6.569 1.00 97.88 200 ASP A N 1
ATOM 1646 C CA . ASP A 1 200 ? -14.765 -1.191 5.659 1.00 97.88 200 ASP A CA 1
ATOM 1647 C C . ASP A 1 200 ? -13.335 -1.568 6.024 1.00 97.88 200 ASP A C 1
ATOM 1649 O O . ASP A 1 200 ? -12.982 -1.585 7.203 1.00 97.88 200 ASP A O 1
ATOM 1653 N N . VAL A 1 201 ? -12.481 -1.839 5.039 1.00 97.62 201 VAL A N 1
ATOM 1654 C CA . VAL A 1 201 ? -11.089 -2.225 5.302 1.00 97.62 201 VAL A CA 1
ATOM 1655 C C . VAL A 1 201 ? -10.154 -1.087 4.936 1.00 97.62 201 VAL A C 1
ATOM 1657 O O . VAL A 1 201 ? -10.132 -0.628 3.796 1.00 97.62 201 VAL A O 1
ATOM 1660 N N . LEU A 1 202 ? -9.341 -0.672 5.902 1.00 97.88 202 LEU A N 1
ATOM 1661 C CA . LEU A 1 202 ? -8.207 0.212 5.699 1.00 97.88 202 LEU A CA 1
ATOM 1662 C C . LEU A 1 202 ? -6.933 -0.589 5.889 1.00 97.88 202 LEU A C 1
ATOM 1664 O O . LEU A 1 202 ? -6.730 -1.169 6.951 1.00 97.88 202 LEU A O 1
ATOM 1668 N N . ILE A 1 203 ? -6.062 -0.602 4.891 1.00 97.25 203 ILE A N 1
ATOM 1669 C CA . ILE A 1 203 ? -4.726 -1.177 5.041 1.00 97.25 203 ILE A CA 1
ATOM 1670 C C . ILE A 1 203 ? -3.772 -0.024 5.302 1.00 97.25 203 ILE A C 1
ATOM 1672 O O . ILE A 1 203 ? -3.767 0.932 4.533 1.00 97.25 203 ILE A O 1
ATOM 1676 N N . TYR A 1 204 ? -3.021 -0.097 6.394 1.00 95.88 204 TYR A N 1
ATOM 1677 C CA . TYR A 1 204 ? -2.002 0.870 6.784 1.00 95.88 204 TYR A CA 1
ATOM 1678 C C . TYR A 1 204 ? -0.631 0.334 6.391 1.00 95.88 204 TYR A C 1
ATOM 1680 O O . TYR A 1 204 ? -0.305 -0.801 6.740 1.00 95.88 204 TYR A O 1
ATOM 1688 N N . ASP A 1 205 ? 0.174 1.185 5.765 1.00 92.50 205 ASP A N 1
ATOM 1689 C CA . ASP A 1 205 ? 1.574 0.926 5.455 1.00 92.50 205 ASP A CA 1
ATOM 1690 C C . ASP A 1 205 ? 2.481 2.029 6.013 1.00 92.50 205 ASP A C 1
ATOM 1692 O O . ASP A 1 205 ? 2.098 3.209 6.095 1.00 92.50 205 ASP A O 1
ATOM 1696 N N . TYR A 1 206 ? 3.676 1.616 6.420 1.00 89.88 206 TYR A N 1
ATOM 1697 C CA . TYR A 1 206 ? 4.679 2.475 7.026 1.00 89.88 206 TYR A CA 1
ATOM 1698 C C . TYR A 1 206 ? 5.451 3.254 5.961 1.00 89.88 206 TYR A C 1
ATOM 1700 O O . TYR A 1 206 ? 5.724 2.751 4.879 1.00 89.88 206 TYR A O 1
ATOM 1708 N N . ALA A 1 207 ? 5.886 4.469 6.295 1.00 88.12 207 ALA A N 1
ATOM 1709 C CA . ALA A 1 207 ? 6.921 5.138 5.505 1.00 88.12 207 ALA A CA 1
ATOM 1710 C C . ALA A 1 207 ? 8.276 4.424 5.658 1.00 88.12 207 ALA A C 1
ATOM 1712 O O . ALA A 1 207 ? 9.048 4.310 4.711 1.00 88.12 207 ALA A O 1
ATOM 1713 N N . ASP A 1 208 ? 8.553 3.967 6.881 1.00 86.44 208 ASP A N 1
ATOM 1714 C CA . ASP A 1 208 ? 9.726 3.183 7.244 1.00 86.44 208 ASP A CA 1
ATOM 1715 C C . ASP A 1 208 ? 9.333 2.190 8.348 1.00 86.44 208 ASP A C 1
ATOM 1717 O O . ASP A 1 208 ? 9.162 2.547 9.518 1.00 86.44 208 ASP A O 1
ATOM 1721 N N . GLY A 1 209 ? 9.160 0.922 7.973 1.00 84.62 209 GLY A N 1
ATOM 1722 C CA . GLY A 1 209 ? 8.844 -0.150 8.916 1.00 84.62 209 GLY A CA 1
ATOM 1723 C C . GLY A 1 209 ? 9.985 -0.469 9.893 1.00 84.62 209 GLY A C 1
ATOM 1724 O O . GLY A 1 209 ? 9.754 -1.172 10.874 1.00 84.62 209 GLY A O 1
ATOM 1725 N N . ALA A 1 210 ? 11.203 0.035 9.668 1.00 87.06 210 ALA A N 1
ATOM 1726 C CA . ALA A 1 210 ? 12.392 -0.293 10.453 1.00 87.06 210 ALA A CA 1
ATOM 1727 C C . ALA A 1 210 ? 12.738 0.698 11.568 1.00 87.06 210 ALA A C 1
ATOM 1729 O O . ALA A 1 210 ? 13.684 0.451 12.327 1.00 87.06 210 ALA A O 1
ATOM 1730 N N . ILE A 1 211 ? 11.970 1.777 11.718 1.00 89.56 211 ILE A N 1
ATOM 1731 C CA . ILE A 1 211 ? 12.109 2.679 12.865 1.00 89.56 211 ILE A CA 1
ATOM 1732 C C . ILE A 1 211 ? 11.646 2.020 14.173 1.00 89.56 211 ILE A C 1
ATOM 1734 O O . ILE A 1 211 ? 11.092 0.919 14.204 1.00 89.56 211 ILE A O 1
ATOM 1738 N N . ASP A 1 212 ? 11.875 2.718 15.286 1.00 92.81 212 ASP A N 1
ATOM 1739 C CA . ASP A 1 212 ? 11.485 2.249 16.612 1.00 92.81 212 ASP A CA 1
ATOM 1740 C C . ASP A 1 212 ? 9.979 1.923 16.684 1.00 92.81 212 ASP A C 1
ATOM 1742 O O . ASP A 1 212 ? 9.124 2.702 16.258 1.00 92.81 212 ASP A O 1
ATOM 1746 N N . ILE A 1 213 ? 9.640 0.769 17.267 1.00 94.06 213 ILE A N 1
ATOM 1747 C CA . ILE A 1 213 ? 8.253 0.296 17.404 1.00 94.06 213 ILE A CA 1
ATOM 1748 C C . ILE A 1 213 ? 7.373 1.312 18.147 1.00 94.06 213 ILE A C 1
ATOM 1750 O O . ILE A 1 213 ? 6.204 1.476 17.795 1.00 94.06 213 ILE A O 1
ATOM 1754 N N . ALA A 1 214 ? 7.906 2.000 19.160 1.00 95.06 214 ALA A N 1
ATOM 1755 C CA . ALA A 1 214 ? 7.163 3.010 19.907 1.00 95.06 214 ALA A CA 1
ATOM 1756 C C . ALA A 1 214 ? 6.901 4.265 19.064 1.00 95.06 214 ALA A C 1
ATOM 1758 O O . ALA A 1 214 ? 5.869 4.915 19.249 1.00 95.06 214 ALA A O 1
ATOM 1759 N N . GLU A 1 215 ? 7.799 4.586 18.128 1.00 94.69 215 GLU A N 1
ATOM 1760 C CA . GLU A 1 215 ? 7.606 5.661 17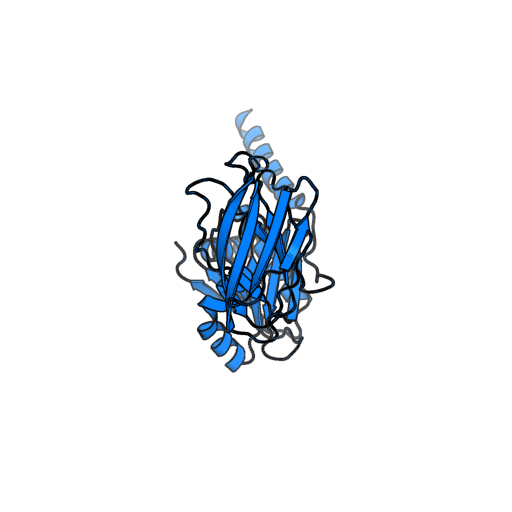.154 1.00 94.69 215 GLU A CA 1
ATOM 1761 C C . GLU A 1 215 ? 6.534 5.281 16.128 1.00 94.69 215 GLU A C 1
ATOM 1763 O O . GLU A 1 215 ? 5.549 6.007 15.980 1.00 94.69 215 GLU A O 1
ATOM 1768 N N . ASN A 1 216 ? 6.628 4.086 15.535 1.00 94.62 216 ASN A N 1
ATOM 1769 C CA . ASN A 1 216 ? 5.580 3.541 14.667 1.00 94.62 216 ASN A CA 1
ATOM 1770 C C . ASN A 1 216 ? 4.211 3.481 15.370 1.00 94.62 216 ASN A C 1
ATOM 1772 O O . ASN A 1 216 ? 3.175 3.776 14.769 1.00 94.62 216 ASN A O 1
ATOM 1776 N N . ALA A 1 217 ? 4.189 3.188 16.672 1.00 97.06 217 ALA A N 1
ATOM 1777 C CA . ALA A 1 217 ? 2.966 3.207 17.464 1.00 97.06 217 ALA A CA 1
ATOM 1778 C C . ALA A 1 217 ? 2.358 4.614 17.588 1.00 97.06 217 ALA A C 1
ATOM 1780 O O . ALA A 1 217 ? 1.132 4.732 17.624 1.00 97.06 217 ALA A O 1
ATOM 1781 N N . GLN A 1 218 ? 3.160 5.689 17.603 1.00 96.31 218 GLN A N 1
ATOM 1782 C CA . GLN A 1 218 ? 2.620 7.055 17.581 1.00 96.31 218 GLN A CA 1
ATOM 1783 C C . GLN A 1 218 ? 1.871 7.338 16.275 1.00 96.31 218 GLN A C 1
ATOM 1785 O O . GLN A 1 218 ? 0.759 7.871 16.319 1.00 96.31 218 GLN A O 1
ATOM 1790 N N . TYR A 1 219 ? 2.428 6.936 15.128 1.00 95.38 219 TYR A N 1
ATOM 1791 C CA . TYR A 1 219 ? 1.772 7.121 13.830 1.00 95.38 219 TYR A CA 1
ATOM 1792 C C . TYR A 1 219 ? 0.462 6.329 13.735 1.00 95.38 219 TYR A C 1
ATOM 1794 O O . TYR A 1 219 ? -0.551 6.884 13.301 1.00 95.38 219 TYR A O 1
ATOM 1802 N N . VAL A 1 220 ? 0.430 5.096 14.258 1.00 96.81 220 VAL A N 1
ATOM 1803 C CA . VAL A 1 220 ? -0.802 4.291 14.348 1.00 96.81 220 VAL A CA 1
ATOM 1804 C C . VAL A 1 220 ? -1.848 4.947 15.259 1.00 96.81 220 VAL A C 1
ATOM 1806 O O . VAL A 1 220 ? -3.015 5.028 14.875 1.00 96.81 220 VAL A O 1
ATOM 1809 N N . LYS A 1 221 ? -1.471 5.481 16.433 1.00 97.81 221 LYS A N 1
ATOM 1810 C CA . LYS A 1 221 ? -2.410 6.232 17.297 1.00 97.81 221 LYS A CA 1
ATOM 1811 C C . LYS A 1 221 ? -3.019 7.423 16.556 1.00 97.81 221 LYS A C 1
ATOM 1813 O O . LYS A 1 221 ? -4.229 7.641 16.626 1.00 97.81 221 LYS A O 1
ATOM 1818 N N . ASN A 1 222 ? -2.196 8.171 15.824 1.00 96.56 222 ASN A N 1
ATOM 1819 C CA . ASN A 1 222 ? -2.647 9.322 15.046 1.00 96.56 222 ASN A CA 1
ATOM 1820 C C . ASN A 1 222 ? -3.583 8.903 13.903 1.00 96.56 222 ASN A C 1
ATOM 1822 O O . ASN A 1 222 ? -4.609 9.552 13.703 1.00 96.56 222 ASN A O 1
ATOM 1826 N N . ALA A 1 223 ? -3.290 7.793 13.221 1.00 97.12 223 ALA A N 1
ATOM 1827 C CA . ALA A 1 223 ? -4.150 7.229 12.183 1.00 97.12 223 ALA A CA 1
ATOM 1828 C C . ALA A 1 223 ? -5.519 6.819 12.746 1.00 97.12 223 ALA A C 1
ATOM 1830 O O . ALA A 1 223 ? -6.555 7.204 12.209 1.00 97.12 223 ALA A O 1
ATOM 1831 N N . VAL A 1 224 ? -5.543 6.109 13.879 1.00 98.06 224 VAL A N 1
ATOM 1832 C CA . VAL A 1 224 ? -6.782 5.698 14.563 1.00 98.06 224 VAL A CA 1
ATOM 1833 C C . VAL A 1 224 ? -7.619 6.910 14.980 1.00 98.06 224 VAL A C 1
ATOM 1835 O O . VAL A 1 224 ? -8.840 6.909 14.810 1.00 98.06 224 VAL A O 1
ATOM 1838 N N . ASN A 1 225 ? -6.987 7.956 15.516 1.00 97.31 225 ASN A N 1
ATOM 1839 C CA . ASN A 1 225 ? -7.681 9.190 15.887 1.00 97.31 225 ASN A CA 1
ATOM 1840 C C . ASN A 1 225 ? -8.239 9.924 14.663 1.00 97.31 225 ASN A C 1
ATOM 1842 O O . ASN A 1 225 ? -9.360 10.427 14.715 1.00 97.31 225 ASN A O 1
ATOM 1846 N N . TYR A 1 226 ? -7.494 9.942 13.558 1.00 97.50 226 TYR A N 1
ATOM 1847 C CA . TYR A 1 226 ? -7.945 10.530 12.304 1.00 97.50 226 TYR A CA 1
ATOM 1848 C C . TYR A 1 226 ? -9.135 9.778 11.704 1.00 97.50 226 TYR A C 1
ATOM 1850 O O . TYR A 1 226 ? -10.156 10.388 11.410 1.00 97.50 226 TYR A O 1
ATOM 1858 N N . ILE A 1 227 ? -9.079 8.447 11.610 1.00 97.69 227 ILE A N 1
ATOM 1859 C CA . ILE A 1 227 ? -10.221 7.657 11.127 1.00 97.69 227 ILE A CA 1
ATOM 1860 C C . ILE A 1 227 ? -11.443 7.856 12.026 1.00 97.69 227 ILE A C 1
ATOM 1862 O O . ILE A 1 227 ? -12.554 8.006 11.526 1.00 97.69 227 ILE A O 1
ATOM 1866 N N . ASN A 1 228 ? -11.258 7.950 13.345 1.00 97.25 228 ASN A N 1
ATOM 1867 C CA . ASN A 1 228 ? -12.353 8.289 14.252 1.00 97.25 228 ASN A CA 1
ATOM 1868 C C . ASN A 1 228 ? -12.949 9.685 14.019 1.00 97.25 228 ASN A C 1
ATOM 1870 O O . ASN A 1 228 ? -14.126 9.865 14.322 1.00 97.25 228 ASN A O 1
ATOM 1874 N N . SER A 1 229 ? -12.170 10.653 13.527 1.00 96.06 229 SER A N 1
ATOM 1875 C CA . SER A 1 229 ? -12.645 12.023 13.304 1.00 96.06 229 SER A CA 1
ATOM 1876 C C . SER A 1 229 ? -13.384 12.202 11.977 1.00 96.06 229 SER A C 1
ATOM 1878 O O . SER A 1 229 ? -14.206 13.112 11.878 1.00 96.06 229 SER A O 1
ATOM 1880 N N . ILE A 1 230 ? -13.123 11.343 10.984 1.00 95.56 230 ILE A N 1
ATOM 1881 C CA . ILE A 1 230 ? -13.742 11.434 9.651 1.00 95.56 230 ILE A CA 1
ATOM 1882 C C . ILE A 1 230 ? -14.806 10.368 9.374 1.00 95.56 230 ILE A C 1
ATOM 1884 O O . ILE A 1 230 ? -15.610 10.552 8.460 1.00 95.56 230 ILE A O 1
ATOM 1888 N N . LYS A 1 231 ? -14.814 9.252 10.116 1.00 95.62 231 LYS A N 1
ATOM 1889 C CA . LYS A 1 231 ? -15.802 8.187 9.914 1.00 95.62 231 LYS A CA 1
ATOM 1890 C C . LYS A 1 231 ? -17.217 8.682 10.208 1.00 95.62 231 LYS A C 1
ATOM 1892 O O . LYS A 1 231 ? -17.450 9.518 11.083 1.00 95.62 231 LYS A O 1
ATOM 1897 N N . ILE A 1 232 ? -18.173 8.099 9.508 1.00 94.69 232 ILE A N 1
ATOM 1898 C CA . ILE A 1 232 ? -19.591 8.352 9.687 1.00 94.69 232 ILE A CA 1
ATOM 1899 C C . ILE A 1 232 ? -20.095 7.481 10.841 1.00 94.69 232 ILE A C 1
ATOM 1901 O O . ILE A 1 232 ? -19.803 6.293 10.943 1.00 94.69 232 ILE A O 1
ATOM 1905 N N . GLY A 1 233 ? -20.861 8.087 11.745 1.00 93.19 233 GLY A N 1
ATOM 1906 C CA . GLY A 1 233 ? -21.447 7.379 12.878 1.00 93.19 233 GLY A CA 1
ATOM 1907 C C . GLY A 1 233 ? -20.450 6.991 13.977 1.00 93.19 233 GLY A C 1
ATOM 1908 O O . GLY A 1 233 ? -19.299 7.427 14.039 1.00 93.19 233 GLY A O 1
ATOM 1909 N N . ASN A 1 234 ? -20.930 6.166 14.909 1.00 94.19 234 ASN A N 1
ATOM 1910 C CA . ASN A 1 234 ? -20.262 5.917 16.191 1.00 94.19 234 ASN A CA 1
ATOM 1911 C C . ASN A 1 234 ? -19.642 4.520 16.317 1.00 94.19 234 ASN A C 1
ATOM 1913 O O . ASN A 1 234 ? -19.085 4.206 17.369 1.00 94.19 234 ASN A O 1
ATOM 1917 N N . THR A 1 235 ? -19.683 3.699 15.264 1.00 96.44 235 THR A N 1
ATOM 1918 C CA . THR A 1 235 ? -19.051 2.373 15.263 1.00 96.44 235 THR A CA 1
ATOM 1919 C C . THR A 1 235 ? -17.569 2.511 15.583 1.00 96.44 235 THR A C 1
ATOM 1921 O O . THR A 1 235 ? -16.860 3.308 14.966 1.00 96.44 235 THR A O 1
ATOM 1924 N N . ARG A 1 236 ? -17.104 1.796 16.608 1.00 97.56 236 ARG A N 1
ATOM 1925 C CA . ARG A 1 236 ? -15.707 1.857 17.050 1.00 97.56 236 ARG A CA 1
ATOM 1926 C C . ARG A 1 236 ? -14.833 1.012 16.133 1.00 97.56 236 ARG A C 1
ATOM 1928 O O . ARG A 1 236 ? -15.222 -0.102 15.788 1.00 97.56 236 ARG A O 1
ATOM 1935 N N . ILE A 1 237 ? -13.635 1.509 15.839 1.00 98.56 237 ILE A N 1
ATOM 1936 C CA . ILE A 1 237 ? -12.667 0.854 14.950 1.00 98.56 237 ILE A CA 1
ATOM 1937 C C . ILE A 1 237 ? -12.323 -0.549 15.461 1.00 98.56 237 ILE A C 1
ATOM 1939 O O . ILE A 1 237 ? -12.159 -0.750 16.666 1.00 98.56 237 ILE A O 1
ATOM 1943 N N . ILE A 1 238 ? -12.186 -1.513 14.555 1.00 98.50 238 ILE A N 1
ATOM 1944 C CA . ILE A 1 238 ? -11.447 -2.751 14.820 1.00 98.50 238 ILE A CA 1
ATOM 1945 C C . ILE A 1 238 ? -10.007 -2.516 14.365 1.00 98.50 238 ILE A C 1
ATOM 1947 O O . ILE A 1 238 ? -9.780 -2.157 13.213 1.00 98.50 238 ILE A O 1
ATOM 1951 N N . LEU A 1 239 ? -9.043 -2.671 15.272 1.00 98.62 239 LEU A N 1
ATOM 1952 C CA . LEU A 1 239 ? -7.627 -2.470 14.974 1.00 98.62 239 LEU A CA 1
ATOM 1953 C C . LEU A 1 239 ? -6.931 -3.828 14.893 1.00 98.62 239 LEU A C 1
ATOM 1955 O O . LEU A 1 239 ? -6.836 -4.546 15.886 1.00 98.62 239 LEU A O 1
ATOM 1959 N N . GLY A 1 240 ? -6.460 -4.185 13.710 1.00 97.12 240 GLY A N 1
ATOM 1960 C CA . GLY A 1 240 ? -5.695 -5.389 13.441 1.00 97.12 240 GLY A CA 1
ATOM 1961 C C . GLY A 1 240 ? -4.258 -5.069 13.050 1.00 97.12 240 GLY A C 1
ATOM 1962 O O . GLY A 1 240 ? -3.989 -4.012 12.488 1.00 97.12 240 GLY A O 1
ATOM 1963 N N . GLY A 1 241 ? -3.337 -5.996 13.290 1.00 96.00 241 GLY A N 1
ATOM 1964 C CA . GLY A 1 241 ? -1.974 -5.881 12.780 1.00 96.00 241 GLY A CA 1
ATOM 1965 C C . GLY A 1 241 ? -1.379 -7.232 12.407 1.00 96.00 241 GLY A C 1
ATOM 1966 O O . GLY A 1 241 ? -1.630 -8.227 13.091 1.00 96.00 241 GLY A O 1
ATOM 1967 N N . VAL A 1 242 ? -0.608 -7.257 11.319 1.00 93.81 242 VAL A N 1
ATOM 1968 C CA . VAL A 1 242 ? 0.096 -8.449 10.824 1.00 93.81 242 VAL A CA 1
ATOM 1969 C C . VAL A 1 242 ? 1.541 -8.426 11.301 1.00 93.81 242 VAL A C 1
ATOM 1971 O O . VAL A 1 242 ? 2.188 -7.388 11.208 1.00 93.81 242 VAL A O 1
ATOM 1974 N N . SER A 1 243 ? 2.082 -9.549 11.781 1.00 93.62 243 SER A N 1
ATOM 1975 C CA . SER A 1 243 ? 3.489 -9.643 12.199 1.00 93.62 243 SER A CA 1
ATOM 1976 C 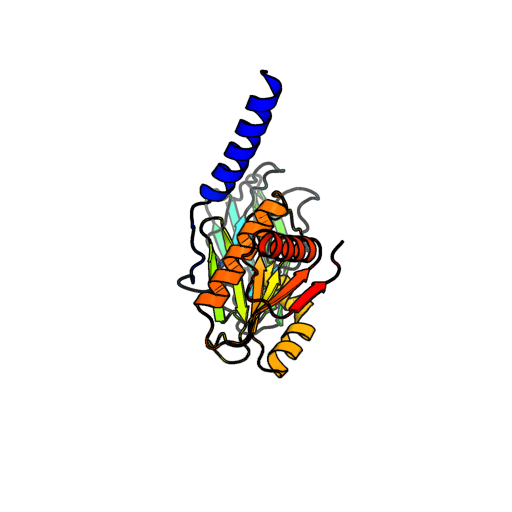C . SER A 1 243 ? 3.860 -8.506 13.173 1.00 93.62 243 SER A C 1
ATOM 1978 O O . SER A 1 243 ? 3.147 -8.297 14.159 1.00 93.62 243 SER A O 1
ATOM 1980 N N . MET A 1 244 ? 4.916 -7.731 12.903 1.00 95.62 244 MET A N 1
ATOM 1981 C CA . MET A 1 244 ? 5.287 -6.541 13.682 1.00 95.62 244 MET A CA 1
ATOM 1982 C C . MET A 1 244 ? 4.118 -5.559 13.882 1.00 95.62 244 MET A C 1
ATOM 1984 O O . MET A 1 244 ? 3.985 -5.000 14.971 1.00 95.62 244 MET A O 1
ATOM 1988 N N . GLY A 1 245 ? 3.227 -5.396 12.900 1.00 96.38 245 GLY A N 1
ATOM 1989 C CA . GLY A 1 245 ? 2.075 -4.498 12.976 1.00 96.38 245 GLY A CA 1
ATOM 1990 C C . GLY A 1 245 ? 1.165 -4.773 14.169 1.00 96.38 245 GLY A C 1
ATOM 1991 O O . GLY A 1 245 ? 0.653 -3.837 14.784 1.00 96.38 245 GLY A O 1
ATOM 1992 N N . GLY A 1 246 ? 0.998 -6.037 14.577 1.00 97.69 246 GLY A N 1
ATOM 1993 C CA . GLY A 1 246 ? 0.212 -6.360 15.773 1.00 97.69 246 GLY A CA 1
ATOM 1994 C C . GLY A 1 246 ? 0.927 -5.989 17.074 1.00 97.69 246 GLY A C 1
ATOM 1995 O O . GLY A 1 246 ? 0.272 -5.549 18.020 1.00 97.69 246 GLY A O 1
ATOM 1996 N N . VAL A 1 247 ? 2.263 -6.065 17.115 1.00 98.06 247 VAL A N 1
ATOM 1997 C CA . VAL A 1 247 ? 3.067 -5.548 18.239 1.00 98.06 247 VAL A CA 1
ATOM 1998 C C . VAL A 1 247 ? 2.924 -4.030 18.332 1.00 98.06 247 VAL A C 1
ATOM 2000 O O . VAL A 1 247 ? 2.647 -3.514 19.416 1.00 98.06 247 VAL A O 1
ATOM 2003 N N . VAL A 1 248 ? 3.030 -3.325 17.199 1.00 98.12 248 VAL A N 1
ATOM 2004 C CA . VAL A 1 248 ? 2.833 -1.868 17.120 1.00 98.12 248 VAL A CA 1
ATOM 2005 C C . VAL A 1 248 ? 1.435 -1.477 17.606 1.00 98.12 248 VAL A C 1
ATOM 2007 O O . VAL A 1 248 ? 1.304 -0.610 18.469 1.00 98.12 248 VAL A O 1
ATOM 2010 N N . CYS A 1 249 ? 0.387 -2.150 17.118 1.00 98.50 249 CYS A N 1
ATOM 2011 C CA . CYS A 1 249 ? -0.996 -1.904 17.536 1.00 98.50 249 CYS A CA 1
ATOM 2012 C C . CYS A 1 249 ? -1.193 -2.131 19.037 1.00 98.50 249 CYS A C 1
ATOM 2014 O O . CYS A 1 249 ? -1.801 -1.308 19.722 1.00 98.50 249 CYS A O 1
ATOM 2016 N N . ARG A 1 250 ? -0.660 -3.237 19.570 1.00 98.31 250 ARG A N 1
ATOM 2017 C CA . ARG A 1 250 ? -0.754 -3.550 20.997 1.00 98.31 250 ARG A CA 1
ATOM 2018 C C . ARG A 1 250 ? -0.033 -2.509 21.849 1.00 98.31 250 ARG A C 1
ATOM 2020 O O . ARG A 1 250 ? -0.570 -2.110 22.880 1.00 98.31 250 ARG A O 1
ATOM 2027 N N . TYR A 1 251 ? 1.149 -2.067 21.420 1.00 98.25 251 TYR A N 1
ATOM 2028 C CA . TYR A 1 251 ? 1.892 -1.003 22.089 1.00 98.25 251 TYR A CA 1
ATOM 2029 C C . TYR A 1 251 ? 1.091 0.304 22.091 1.00 98.25 251 TYR A C 1
ATOM 2031 O O . TYR A 1 251 ? 0.901 0.897 23.150 1.00 98.25 251 TYR A O 1
ATOM 2039 N N . ALA A 1 252 ? 0.565 0.712 20.931 1.00 98.31 252 ALA A N 1
ATOM 2040 C CA . ALA A 1 252 ? -0.250 1.915 20.772 1.00 98.31 252 ALA A CA 1
ATOM 2041 C C . ALA A 1 252 ? -1.460 1.931 21.719 1.00 98.31 252 ALA A C 1
ATOM 2043 O O . ALA A 1 252 ? -1.698 2.930 22.398 1.00 98.31 252 ALA A O 1
ATOM 2044 N N . LEU A 1 253 ? -2.199 0.819 21.795 1.00 98.62 253 LEU A N 1
ATOM 2045 C CA . LEU A 1 253 ? -3.354 0.670 22.684 1.00 98.62 253 LEU A CA 1
ATOM 2046 C C . LEU A 1 253 ? -2.950 0.749 24.162 1.00 98.62 253 LEU A C 1
ATOM 2048 O O . LEU A 1 253 ? -3.495 1.568 24.900 1.00 98.62 253 LEU A O 1
ATOM 2052 N N . ALA A 1 254 ? -1.966 -0.053 24.578 1.00 98.31 254 ALA A N 1
ATOM 2053 C CA . ALA A 1 254 ? -1.540 -0.122 25.975 1.00 98.31 254 ALA A CA 1
ATOM 2054 C C . ALA A 1 254 ? -0.955 1.208 26.475 1.00 98.31 254 ALA A C 1
ATOM 2056 O O . ALA A 1 254 ? -1.221 1.628 27.602 1.00 98.31 254 ALA A O 1
ATOM 2057 N N . GLU A 1 255 ? -0.170 1.893 25.643 1.00 98.06 255 GLU A N 1
ATOM 2058 C CA . GLU A 1 255 ? 0.384 3.198 25.988 1.00 98.06 255 GLU A CA 1
ATOM 2059 C C . GLU A 1 255 ? -0.722 4.257 26.121 1.00 98.06 255 GLU A C 1
ATOM 2061 O O . GLU A 1 255 ? -0.727 5.019 27.089 1.00 98.06 255 GLU A O 1
ATOM 2066 N N . ALA A 1 256 ? -1.681 4.286 25.190 1.00 97.88 256 ALA A N 1
ATOM 2067 C CA . ALA A 1 256 ? -2.810 5.215 25.221 1.00 97.88 256 ALA A CA 1
ATOM 2068 C C . ALA A 1 256 ? -3.673 5.034 26.486 1.00 97.88 256 ALA A C 1
ATOM 2070 O O . ALA A 1 256 ? -4.039 6.013 27.142 1.00 97.88 256 ALA A O 1
ATOM 2071 N N . GLU A 1 257 ? -3.937 3.786 26.881 1.00 98.19 257 GLU A N 1
ATOM 2072 C CA . GLU A 1 257 ? -4.621 3.451 28.135 1.00 98.19 257 GLU A CA 1
ATOM 2073 C C . GLU A 1 257 ? -3.822 3.900 29.365 1.00 98.19 257 GLU A C 1
ATOM 2075 O O . GLU A 1 257 ? -4.371 4.560 30.251 1.00 98.19 257 GLU A O 1
ATOM 2080 N N . ALA A 1 258 ? -2.518 3.606 29.410 1.00 98.00 258 ALA A N 1
ATOM 2081 C CA . ALA A 1 258 ? -1.645 3.987 30.522 1.00 98.00 258 ALA A CA 1
ATOM 2082 C C . ALA A 1 258 ? -1.524 5.512 30.694 1.00 98.00 258 ALA A C 1
ATOM 2084 O O . ALA A 1 258 ? -1.338 6.000 31.810 1.00 98.00 258 ALA A O 1
ATOM 2085 N N . GLN A 1 259 ? -1.651 6.267 29.601 1.00 97.25 259 GLN A N 1
ATOM 2086 C CA . GLN A 1 259 ? -1.649 7.731 29.591 1.00 97.25 259 GLN A CA 1
ATOM 2087 C C . GLN A 1 259 ? -3.031 8.345 29.879 1.00 97.25 259 GLN A C 1
ATOM 2089 O O . GLN A 1 259 ? -3.158 9.568 29.916 1.00 97.25 259 GLN A O 1
ATOM 2094 N N . GLY A 1 260 ? -4.067 7.528 30.102 1.00 96.88 260 GLY A N 1
ATOM 2095 C CA . GLY A 1 260 ? -5.425 7.997 30.391 1.00 96.88 260 GLY A CA 1
ATOM 2096 C C . GLY A 1 260 ? -6.168 8.564 29.178 1.00 96.88 260 GLY A C 1
ATOM 2097 O O . GLY A 1 260 ? -7.156 9.273 29.354 1.00 96.88 260 GLY A O 1
ATOM 2098 N N . ASN A 1 261 ? -5.713 8.257 27.960 1.00 94.81 261 ASN A N 1
ATOM 2099 C CA . ASN A 1 261 ? -6.334 8.678 26.705 1.00 94.81 261 ASN A CA 1
ATOM 2100 C C . ASN A 1 261 ? -6.561 7.464 25.782 1.00 94.81 261 ASN A C 1
ATOM 2102 O O . ASN A 1 261 ? -5.908 7.362 24.742 1.00 94.81 261 ASN A O 1
ATOM 2106 N N . PRO A 1 262 ? -7.424 6.504 26.170 1.00 97.19 262 PRO A N 1
ATOM 2107 C CA . PRO A 1 262 ? -7.626 5.279 25.405 1.00 97.19 262 PRO A CA 1
ATOM 2108 C C . PRO A 1 262 ? -8.147 5.579 23.995 1.00 97.19 262 PRO A C 1
ATOM 2110 O O . PRO A 1 262 ? -9.019 6.427 23.803 1.00 97.19 262 PRO A O 1
ATOM 2113 N N . LEU A 1 263 ? -7.639 4.843 23.005 1.00 97.19 263 LEU A N 1
ATOM 2114 C CA . LEU A 1 263 ? -8.117 4.945 21.627 1.00 97.19 263 LEU A CA 1
ATOM 2115 C C . LEU A 1 263 ? -9.558 4.430 21.507 1.00 97.19 263 LEU A C 1
ATOM 2117 O O . LEU A 1 263 ? -9.934 3.441 22.139 1.00 97.19 263 LEU A O 1
ATOM 2121 N N . ASN A 1 264 ? -10.359 5.044 20.630 1.00 97.31 264 ASN A N 1
ATOM 2122 C CA . ASN A 1 264 ? -11.734 4.611 20.369 1.00 97.31 264 ASN A CA 1
ATOM 2123 C C . ASN A 1 264 ? -11.783 3.374 19.445 1.00 97.31 264 ASN A C 1
ATOM 2125 O O . ASN A 1 264 ? -12.196 3.436 18.284 1.00 97.31 264 ASN A O 1
ATOM 2129 N N . VAL A 1 265 ? -11.325 2.246 19.986 1.00 98.38 265 VAL A N 1
ATOM 2130 C CA . VAL A 1 265 ? -11.210 0.933 19.338 1.00 98.38 265 VAL A CA 1
ATOM 2131 C C . VAL A 1 265 ? -12.093 -0.067 20.087 1.00 98.38 265 VAL A C 1
ATOM 2133 O O . VAL A 1 265 ? -12.169 -0.041 21.315 1.00 98.38 265 VAL A O 1
ATOM 2136 N N . SER A 1 266 ? -12.813 -0.926 19.363 1.00 97.81 266 SER A N 1
ATOM 2137 C CA . SER A 1 266 ? -13.648 -1.984 19.949 1.00 97.81 266 SER A CA 1
ATOM 2138 C C . SER A 1 266 ? -12.891 -3.276 20.198 1.00 97.81 266 SER A C 1
ATOM 2140 O O . SER A 1 266 ? -13.071 -3.881 21.252 1.00 97.81 266 SER A O 1
ATOM 2142 N N . HIS A 1 267 ? -12.074 -3.686 19.232 1.00 97.88 267 HIS A N 1
ATOM 2143 C CA . HIS A 1 267 ? -11.372 -4.960 19.234 1.00 97.88 267 HIS A CA 1
ATOM 2144 C C . HIS A 1 267 ? -9.953 -4.764 18.722 1.00 97.88 267 HIS A C 1
ATOM 2146 O O . HIS A 1 267 ? -9.721 -3.984 17.797 1.00 97.88 267 HIS A O 1
ATOM 2152 N N . PHE A 1 268 ? -9.035 -5.524 19.309 1.00 98.19 268 PHE A N 1
ATOM 2153 C CA . PHE A 1 268 ? -7.689 -5.711 18.797 1.00 98.19 268 PHE A CA 1
ATOM 2154 C C . PHE A 1 268 ? -7.572 -7.109 18.181 1.00 98.19 268 PHE A C 1
ATOM 2156 O O . PHE A 1 268 ? -7.970 -8.091 18.812 1.00 98.19 268 PHE A O 1
ATOM 2163 N N . VAL A 1 269 ? -7.026 -7.199 16.969 1.00 97.06 269 VAL A N 1
ATOM 2164 C CA . VAL A 1 269 ? -6.768 -8.462 16.268 1.00 97.06 269 VAL A CA 1
ATOM 2165 C C . VAL A 1 269 ? -5.271 -8.588 15.988 1.00 97.06 269 VAL A C 1
ATOM 2167 O O . VAL A 1 269 ? -4.673 -7.746 15.327 1.00 97.06 269 VAL A O 1
ATOM 2170 N N . SER A 1 270 ? -4.662 -9.663 16.475 1.00 96.38 270 SER A N 1
ATOM 2171 C CA . SER A 1 270 ? -3.272 -10.006 16.168 1.00 96.38 270 SER A CA 1
ATOM 2172 C C . SER A 1 270 ? -3.246 -11.103 15.108 1.00 96.38 270 SER A C 1
ATOM 2174 O O . SER A 1 270 ? -3.914 -12.127 15.276 1.00 96.38 270 SER A O 1
ATOM 2176 N N . LEU A 1 271 ? -2.501 -10.891 14.024 1.00 93.31 271 LEU A N 1
ATOM 2177 C CA . LEU A 1 271 ? -2.344 -11.847 12.932 1.00 93.31 271 LEU A CA 1
ATOM 2178 C C . LEU A 1 271 ? -0.866 -12.209 12.797 1.00 93.31 271 LEU A C 1
ATOM 2180 O O . LEU A 1 271 ? -0.073 -11.425 12.284 1.00 93.31 271 LEU A O 1
ATOM 2184 N N . ASP A 1 272 ? -0.506 -13.403 13.271 1.00 93.69 272 ASP A N 1
ATOM 2185 C CA . ASP A 1 272 ? 0.870 -13.922 13.227 1.00 93.69 272 ASP A CA 1
ATOM 2186 C C . ASP A 1 272 ? 1.917 -12.953 13.817 1.00 93.69 272 ASP A C 1
ATOM 2188 O O . ASP A 1 272 ? 3.033 -12.814 13.318 1.00 93.69 272 ASP A O 1
ATOM 2192 N N . SER A 1 273 ? 1.534 -12.211 14.862 1.00 93.75 273 SER A N 1
ATOM 2193 C CA . SER A 1 273 ? 2.435 -11.271 15.532 1.00 93.75 273 SER A CA 1
ATOM 2194 C C . SER A 1 273 ? 3.314 -11.964 16.576 1.00 93.75 273 SER A C 1
ATOM 2196 O O . SER A 1 273 ? 2.791 -12.792 17.330 1.00 93.75 273 SER A O 1
ATOM 2198 N N . PRO A 1 274 ? 4.612 -11.611 16.649 1.00 93.00 274 PRO A N 1
ATOM 2199 C CA . PRO A 1 274 ? 5.555 -12.173 17.616 1.00 93.00 274 PRO A CA 1
ATOM 2200 C C . PRO A 1 274 ? 5.340 -11.675 19.055 1.00 93.00 274 PRO A C 1
ATOM 2202 O O . PRO A 1 274 ? 4.755 -10.582 19.252 1.00 93.00 274 PRO A O 1
#

Radius of gyration: 21.66 Å; chains: 1; bounding box: 49×32×74 Å